Protein AF-A0A2X3B7W9-F1 (afdb_monomer_lite)

Organism: NCBI:txid215

Foldseek 3Di:
DKFFAADLFWTQHPVRQIAGEDPVQEPPDDQDRSLQQHGFMWDFDDDPRHTGNIYRPGGDGDPVCLQPPLRLVSLLVLQVLLLVLCVCLPDPPCSVVSNVSNVVSNLSSVVSLCVVQVDPPLSVLVVLLVVLQVVLVVLLVVLVVVLVVVVVPDVDDNDPVSVVSNVVSVVSNVVSLVSVLVNQVVVCVFQVNCLSNVLSVLCVVLVVCVVVVPSVVSPVVSSVSNNVSSVPRDGGHHDD

Structure (mmCIF, N/CA/C/O backbone):
data_AF-A0A2X3B7W9-F1
#
_entry.id   AF-A0A2X3B7W9-F1
#
loop_
_atom_site.group_PDB
_atom_site.id
_atom_site.type_symbol
_atom_site.label_atom_id
_atom_site.label_alt_id
_atom_site.label_comp_id
_atom_site.label_asym_id
_atom_site.label_entity_id
_atom_site.label_seq_id
_atom_site.pdbx_PDB_ins_code
_atom_site.Cartn_x
_atom_site.Cartn_y
_atom_site.Cartn_z
_atom_site.occupancy
_atom_site.B_iso_or_equiv
_atom_site.auth_seq_id
_atom_site.auth_comp_id
_atom_site.auth_asym_id
_atom_site.auth_atom_id
_atom_site.pdbx_PDB_model_num
ATOM 1 N N . MET A 1 1 ? -28.009 4.810 28.273 1.00 92.38 1 MET A N 1
ATOM 2 C CA . MET A 1 1 ? -27.204 6.019 28.563 1.00 92.38 1 MET A CA 1
ATOM 3 C C . MET A 1 1 ? -26.403 6.391 27.334 1.00 92.38 1 MET A C 1
ATOM 5 O O . MET A 1 1 ? -26.149 5.513 26.523 1.00 92.38 1 MET A O 1
ATOM 9 N N . LYS A 1 2 ? -26.065 7.673 27.170 1.00 94.31 2 LYS A N 1
ATOM 10 C CA . LYS A 1 2 ? -25.260 8.157 26.040 1.00 94.31 2 LYS A CA 1
ATOM 11 C C . LYS A 1 2 ? -23.930 8.690 26.541 1.00 94.31 2 LYS A C 1
ATOM 13 O O . LYS A 1 2 ? -23.864 9.233 27.646 1.00 94.31 2 LYS A O 1
ATOM 18 N N . GLY A 1 3 ? -22.895 8.551 25.730 1.00 94.12 3 GLY A N 1
ATOM 19 C CA . GLY A 1 3 ? -21.571 9.046 26.067 1.00 94.12 3 GLY A CA 1
ATOM 20 C C . GLY A 1 3 ? -20.599 8.964 24.905 1.00 94.12 3 GLY A C 1
ATOM 21 O O . GLY A 1 3 ? -20.978 8.801 23.744 1.00 94.12 3 GLY A O 1
ATOM 22 N N . LYS A 1 4 ? -19.318 9.074 25.239 1.00 94.06 4 LYS A N 1
ATOM 23 C CA . LYS A 1 4 ? -18.212 9.078 24.294 1.00 94.06 4 LYS A CA 1
ATOM 24 C C . LYS A 1 4 ? -17.078 8.202 24.799 1.00 94.06 4 LYS A C 1
ATOM 26 O O . LYS A 1 4 ? -16.669 8.316 25.953 1.00 94.06 4 LYS A O 1
ATOM 31 N N . ILE A 1 5 ? -16.527 7.373 23.918 1.00 92.56 5 ILE A N 1
ATOM 32 C CA . ILE A 1 5 ? -15.311 6.610 24.222 1.00 92.56 5 ILE A CA 1
ATOM 33 C C . ILE A 1 5 ? -14.146 7.594 24.280 1.00 92.56 5 ILE A C 1
ATOM 35 O O . ILE A 1 5 ? -13.908 8.328 23.319 1.00 92.56 5 ILE A O 1
ATOM 39 N N . ILE A 1 6 ? -13.424 7.623 25.393 1.00 91.19 6 ILE A N 1
ATOM 40 C CA . ILE A 1 6 ? -12.280 8.525 25.586 1.00 91.19 6 ILE A CA 1
ATOM 41 C C . ILE A 1 6 ? -10.955 7.780 25.708 1.00 91.19 6 ILE A C 1
ATOM 43 O O . ILE A 1 6 ? -9.917 8.385 25.460 1.00 91.19 6 ILE A O 1
ATOM 47 N N . ASP A 1 7 ? -10.997 6.483 26.011 1.00 89.50 7 ASP A N 1
ATOM 48 C CA . ASP A 1 7 ? -9.829 5.606 26.051 1.00 89.50 7 ASP A CA 1
ATOM 49 C C . ASP A 1 7 ? -10.236 4.156 25.721 1.00 89.50 7 ASP A C 1
ATOM 51 O O . ASP A 1 7 ? -11.423 3.838 25.622 1.00 89.50 7 ASP A O 1
ATOM 55 N N . THR A 1 8 ? -9.250 3.276 25.580 1.00 86.94 8 THR A N 1
ATOM 56 C CA . THR A 1 8 ? -9.362 1.843 25.260 1.00 86.94 8 THR A CA 1
ATOM 57 C C . THR A 1 8 ? -10.288 1.037 26.175 1.00 86.94 8 THR A C 1
ATOM 59 O O . THR A 1 8 ? -10.782 -0.006 25.758 1.00 86.94 8 THR A O 1
ATOM 62 N N . ALA A 1 9 ? -10.553 1.518 27.389 1.00 91.44 9 ALA A N 1
ATOM 63 C CA . ALA A 1 9 ? -11.452 0.875 28.349 1.00 91.44 9 ALA A CA 1
ATOM 64 C C . ALA A 1 9 ? -12.333 1.883 29.109 1.00 91.44 9 ALA A C 1
ATOM 66 O O . ALA A 1 9 ? -12.827 1.575 30.194 1.00 91.44 9 ALA A O 1
ATOM 67 N N . LEU A 1 10 ? -12.495 3.110 28.593 1.00 93.81 10 LEU A N 1
ATOM 68 C CA . LEU A 1 10 ? -13.170 4.188 29.319 1.00 93.81 10 LEU A CA 1
ATOM 69 C C . LEU A 1 10 ? -14.161 4.982 28.451 1.00 93.81 10 LEU A C 1
ATOM 71 O O . LEU A 1 10 ? -13.811 5.506 27.387 1.00 93.81 10 LEU A O 1
ATOM 75 N N . ILE A 1 11 ? -15.386 5.132 28.956 1.00 94.31 11 ILE A N 1
ATOM 76 C CA . ILE A 1 11 ? -16.433 6.001 28.407 1.00 94.31 11 ILE A CA 1
ATOM 77 C C . ILE A 1 11 ? -16.686 7.149 29.380 1.00 94.31 11 ILE A C 1
ATOM 79 O O . ILE A 1 11 ? -16.820 6.929 30.582 1.00 94.31 11 ILE A O 1
ATOM 83 N N . ILE A 1 12 ? -16.792 8.369 28.854 1.00 94.50 12 ILE A N 1
ATOM 84 C CA . ILE A 1 12 ? -17.403 9.489 29.571 1.00 94.50 12 ILE A CA 1
ATOM 85 C C . ILE A 1 12 ? -18.861 9.601 29.135 1.00 94.50 12 ILE A C 1
ATOM 87 O O . ILE A 1 12 ? -19.160 9.741 27.948 1.00 94.50 12 ILE A O 1
ATOM 91 N N . ALA A 1 13 ? -19.773 9.460 30.084 1.00 93.50 13 ALA A N 1
ATOM 92 C CA . ALA A 1 13 ? -21.193 9.649 29.855 1.00 93.50 13 ALA A CA 1
ATOM 93 C C . ALA A 1 13 ? -21.535 11.141 29.752 1.00 93.50 13 ALA A C 1
ATOM 95 O O . ALA A 1 13 ? -20.758 12.004 30.154 1.00 93.50 13 ALA A O 1
ATOM 96 N N . ASN A 1 14 ? -22.725 11.451 29.240 1.00 92.12 14 ASN A N 1
ATOM 97 C CA . ASN A 1 14 ? -23.201 12.833 29.139 1.00 92.12 14 ASN A CA 1
ATOM 98 C C . ASN A 1 14 ? -23.444 13.513 30.502 1.00 92.12 14 ASN A C 1
ATOM 100 O O . ASN A 1 14 ? -23.667 14.718 30.533 1.00 92.12 14 ASN A O 1
ATOM 104 N N . ASP A 1 15 ? -23.431 12.762 31.606 1.00 90.25 15 ASP A N 1
ATOM 105 C CA . ASP A 1 15 ? -23.471 13.283 32.978 1.00 90.25 15 ASP A CA 1
ATOM 106 C C . ASP A 1 15 ? -22.063 13.485 33.582 1.00 90.25 15 ASP A C 1
ATOM 108 O O . ASP A 1 15 ? -21.921 13.588 34.799 1.00 90.25 15 ASP A O 1
ATOM 112 N N . ASP A 1 16 ? -21.026 13.496 32.735 1.00 90.00 16 ASP A N 1
ATOM 113 C CA . ASP A 1 16 ? -19.599 13.607 33.067 1.00 90.00 16 ASP A CA 1
ATOM 114 C C . ASP A 1 16 ? -19.034 12.479 33.951 1.00 90.00 16 ASP A C 1
ATOM 116 O O . ASP A 1 16 ? -17.851 12.492 34.316 1.00 90.00 16 ASP A O 1
ATOM 120 N N . LYS A 1 17 ? -19.829 11.442 34.249 1.00 93.69 17 LYS A N 1
ATOM 121 C CA . LYS A 1 17 ? -19.337 10.250 34.943 1.00 93.69 17 LYS A CA 1
ATOM 122 C C . LYS A 1 17 ? -18.593 9.331 33.989 1.00 93.69 17 LYS A C 1
ATOM 124 O O . LYS A 1 17 ? -18.873 9.250 32.792 1.00 93.69 17 LYS A O 1
ATOM 129 N N . ARG A 1 18 ? -17.613 8.624 34.545 1.00 94.62 18 ARG A N 1
ATOM 130 C CA . ARG A 1 18 ? -16.752 7.700 33.808 1.00 94.62 18 ARG A CA 1
ATOM 131 C C . ARG A 1 18 ? -17.156 6.270 34.107 1.00 94.62 18 ARG A C 1
ATOM 133 O O . ARG A 1 18 ? -17.327 5.915 35.268 1.00 94.62 18 ARG A O 1
ATOM 140 N N . TYR A 1 19 ? -17.247 5.476 33.052 1.00 95.25 19 TYR A N 1
ATOM 141 C CA . TYR A 1 19 ? -17.590 4.064 33.116 1.00 95.25 19 TYR A CA 1
ATOM 142 C C . TYR A 1 19 ? -16.491 3.255 32.441 1.00 95.25 19 TYR A C 1
ATOM 144 O O . TYR A 1 19 ? -16.009 3.627 31.365 1.00 95.25 19 TYR A O 1
ATOM 152 N N . SER A 1 20 ? -16.088 2.165 33.090 1.00 94.62 20 SER A N 1
ATOM 153 C CA . SER A 1 20 ? -15.140 1.215 32.508 1.00 94.62 20 SER A CA 1
ATOM 154 C C . SER A 1 20 ? -15.862 0.220 31.598 1.00 94.62 20 SER A C 1
ATOM 156 O O . SER A 1 20 ? -17.043 -0.060 31.803 1.00 94.62 20 SER A O 1
ATOM 158 N N . PHE A 1 21 ? -15.189 -0.300 30.576 1.00 93.56 21 PHE A N 1
ATOM 159 C CA . PHE A 1 21 ? -15.765 -1.322 29.700 1.00 93.56 21 PHE A CA 1
ATOM 160 C C . PHE A 1 21 ? -14.704 -2.269 29.146 1.00 93.56 21 PHE A C 1
ATOM 162 O O . PHE A 1 21 ? -13.537 -1.894 29.025 1.00 93.56 21 PHE A O 1
ATOM 169 N N . ASP A 1 22 ? -15.133 -3.467 28.750 1.00 90.75 22 ASP A N 1
ATOM 170 C CA . ASP A 1 22 ? -14.301 -4.425 28.028 1.00 90.75 22 ASP A CA 1
ATOM 171 C C . ASP A 1 22 ? -14.636 -4.427 26.531 1.00 90.75 22 ASP A C 1
ATOM 173 O O . ASP A 1 22 ? -15.766 -4.164 26.120 1.00 90.75 22 ASP A O 1
ATOM 177 N N . LYS A 1 23 ? -13.669 -4.795 25.678 1.00 86.31 23 LYS A N 1
ATOM 178 C CA . LYS A 1 23 ? -13.866 -4.879 24.214 1.00 86.31 23 LYS A CA 1
ATOM 179 C C . LYS A 1 23 ? -15.111 -5.684 23.824 1.00 86.31 23 LYS A C 1
ATOM 181 O O . LYS A 1 23 ? -15.790 -5.346 22.859 1.00 86.31 23 LYS A O 1
ATOM 186 N N . THR A 1 24 ? -15.370 -6.763 24.560 1.00 88.06 24 THR A N 1
ATOM 187 C CA . THR A 1 24 ? -16.481 -7.696 24.339 1.00 88.06 24 THR A CA 1
ATOM 188 C C . THR A 1 24 ? -17.847 -7.083 24.614 1.00 88.06 24 THR A C 1
ATOM 190 O O . THR A 1 24 ? -18.846 -7.610 24.140 1.00 88.06 24 THR A O 1
ATOM 193 N N . ASP A 1 25 ? -17.897 -5.976 25.353 1.00 91.38 25 ASP A N 1
ATOM 194 C CA . ASP A 1 25 ? -19.142 -5.293 25.686 1.00 91.38 25 ASP A CA 1
ATOM 195 C C . ASP A 1 25 ? -19.646 -4.416 24.534 1.00 91.38 25 ASP A C 1
ATOM 197 O O . ASP A 1 25 ? -20.784 -3.949 24.577 1.00 91.38 25 ASP A O 1
ATOM 201 N N . ILE A 1 26 ? -18.830 -4.199 23.493 1.00 90.00 26 ILE A N 1
ATOM 202 C CA . ILE A 1 26 ? -19.215 -3.433 22.308 1.00 90.00 26 ILE A CA 1
ATOM 203 C C . ILE A 1 26 ? -19.854 -4.363 21.278 1.00 90.00 26 ILE A C 1
ATOM 205 O O . ILE A 1 26 ? -19.181 -5.112 20.570 1.00 90.00 26 ILE A O 1
ATOM 209 N N . VAL A 1 27 ? -21.173 -4.258 21.158 1.00 88.81 27 VAL A N 1
ATOM 210 C CA . VAL A 1 27 ? -22.009 -5.185 20.388 1.00 88.81 27 VAL A CA 1
ATOM 211 C C . VAL A 1 27 ? -21.768 -5.063 18.885 1.00 88.81 27 VAL A C 1
ATOM 213 O O . VAL A 1 27 ? -21.710 -6.063 18.175 1.00 88.81 27 VAL A O 1
ATOM 216 N N . ASN A 1 28 ? -21.612 -3.838 18.380 1.00 87.75 28 ASN A N 1
ATOM 217 C CA . ASN A 1 28 ? -21.398 -3.572 16.955 1.00 87.75 28 ASN A CA 1
ATOM 218 C C . ASN A 1 28 ? -19.925 -3.315 16.602 1.00 87.75 28 ASN A C 1
ATOM 220 O O . ASN A 1 28 ? -19.623 -2.675 15.587 1.00 87.75 28 ASN A O 1
ATOM 224 N N . LEU A 1 29 ? -18.999 -3.823 17.419 1.00 79.06 29 LEU A N 1
ATOM 225 C CA . LEU A 1 29 ? -17.580 -3.798 17.101 1.00 79.06 29 LEU A CA 1
ATOM 226 C C . LEU A 1 29 ? -17.298 -4.833 16.010 1.00 79.06 29 LEU A C 1
ATOM 228 O O . LEU A 1 29 ? -17.226 -6.029 16.266 1.00 79.06 29 LEU A O 1
ATOM 232 N N . SER A 1 30 ? -17.157 -4.370 14.768 1.00 71.50 30 SER A N 1
ATOM 233 C CA . SER A 1 30 ? -16.642 -5.198 13.667 1.00 71.50 30 SER A CA 1
ATOM 234 C C . SER A 1 30 ? -15.169 -5.586 13.923 1.00 71.50 30 SER A C 1
ATOM 236 O O . SER A 1 30 ? -14.647 -5.393 15.017 1.00 71.50 30 SER A O 1
ATOM 238 N N . ASP A 1 31 ? -14.425 -6.012 12.900 1.00 68.56 31 ASP A N 1
ATOM 239 C CA . ASP A 1 31 ? -12.977 -6.312 12.990 1.00 68.56 31 ASP A CA 1
ATOM 240 C C . ASP A 1 31 ? -12.072 -5.092 13.321 1.00 68.56 31 ASP A C 1
ATOM 242 O O . ASP A 1 31 ? -10.869 -5.087 13.055 1.00 68.56 31 ASP A O 1
ATOM 246 N N . LYS A 1 32 ? -12.631 -3.994 13.838 1.00 70.19 32 LYS A N 1
ATOM 247 C CA . LYS A 1 32 ? -11.919 -2.753 14.154 1.00 70.19 32 LYS A CA 1
ATOM 248 C C . LYS A 1 32 ? -11.182 -2.877 15.489 1.00 70.19 32 LYS A C 1
ATOM 250 O O . LYS A 1 32 ? -11.695 -3.445 16.455 1.00 70.19 32 LYS A O 1
ATOM 255 N N . SER A 1 33 ? -9.980 -2.300 15.557 1.00 77.44 33 SER A N 1
ATOM 256 C CA . SER A 1 33 ? -9.308 -2.081 16.843 1.00 77.44 33 SER A CA 1
ATOM 257 C C . SER A 1 33 ? -10.101 -1.082 17.694 1.00 77.44 33 SER A C 1
ATOM 259 O O . SER A 1 33 ? -10.730 -0.170 17.152 1.00 77.44 33 SER A O 1
ATOM 261 N N . ILE A 1 34 ? -10.033 -1.219 19.022 1.00 80.12 34 ILE A N 1
ATOM 262 C CA . ILE A 1 34 ? -10.646 -0.263 19.958 1.00 80.12 34 ILE A CA 1
ATOM 263 C C . ILE A 1 34 ? -10.053 1.141 19.760 1.00 80.12 34 ILE A C 1
ATOM 265 O O . ILE A 1 34 ? -10.766 2.138 19.824 1.00 80.12 34 ILE A O 1
ATOM 269 N N . ASP A 1 35 ? -8.770 1.235 19.409 1.00 81.44 35 ASP A N 1
ATOM 270 C CA . ASP A 1 35 ? -8.108 2.524 19.173 1.00 81.44 35 ASP A CA 1
ATOM 271 C C . ASP A 1 35 ? -8.778 3.331 18.048 1.00 81.44 35 ASP A C 1
ATOM 273 O O . ASP A 1 35 ? -8.801 4.565 18.072 1.00 81.44 35 ASP A O 1
ATOM 277 N N . MET A 1 36 ? -9.378 2.642 17.068 1.00 76.88 36 MET A N 1
ATOM 278 C CA . MET A 1 36 ? -10.059 3.282 15.940 1.00 76.88 36 MET A CA 1
ATOM 279 C C . MET A 1 36 ? -11.382 3.939 16.315 1.00 76.88 36 MET A C 1
ATOM 281 O O . MET A 1 36 ? -11.854 4.797 15.572 1.00 76.88 36 MET A O 1
ATOM 285 N N . ILE A 1 37 ? -11.998 3.521 17.420 1.00 84.81 37 ILE A N 1
ATOM 286 C CA . ILE A 1 37 ? -13.310 4.013 17.845 1.00 84.81 37 ILE A CA 1
ATOM 287 C C . ILE A 1 37 ? -13.200 5.043 18.973 1.00 84.81 37 ILE A C 1
ATOM 289 O O . ILE A 1 37 ? -14.222 5.607 19.367 1.00 84.81 37 ILE A O 1
ATOM 293 N N . ILE A 1 38 ? -11.987 5.349 19.452 1.00 88.56 38 ILE A N 1
ATOM 294 C CA . ILE A 1 38 ? -11.759 6.422 20.425 1.00 88.56 38 ILE A CA 1
ATOM 295 C C . ILE A 1 38 ? -12.307 7.744 19.871 1.00 88.56 38 ILE A C 1
ATOM 297 O O . ILE A 1 38 ? -12.008 8.180 18.757 1.00 88.56 38 ILE A O 1
ATOM 301 N N . GLY A 1 39 ? -13.131 8.396 20.684 1.00 87.19 39 GLY A N 1
ATOM 302 C CA . GLY A 1 39 ? -13.843 9.619 20.361 1.00 87.19 39 GLY A CA 1
ATOM 303 C C . GLY A 1 39 ? -15.196 9.417 19.677 1.00 87.19 39 GLY A C 1
ATOM 304 O O . GLY A 1 39 ? -15.821 10.428 19.352 1.00 87.19 39 GLY A O 1
ATOM 305 N N . SER A 1 40 ? -15.636 8.174 19.460 1.00 90.62 40 SER A N 1
ATOM 306 C CA . SER A 1 40 ? -16.971 7.854 18.934 1.00 90.62 40 SER A CA 1
ATOM 307 C C . SER A 1 40 ? -18.054 8.049 19.992 1.00 90.62 40 SER A C 1
ATOM 309 O O . SER A 1 40 ? -17.810 7.838 21.183 1.00 90.62 40 SER A O 1
ATOM 311 N N . GLU A 1 41 ? -19.246 8.438 19.545 1.00 92.94 41 GLU A N 1
ATOM 312 C CA . GLU A 1 41 ? -20.439 8.504 20.391 1.00 92.94 41 GLU A CA 1
ATOM 313 C C . GLU A 1 41 ? -21.047 7.104 20.517 1.00 92.94 41 GLU A C 1
ATOM 315 O O . GLU A 1 41 ? -21.062 6.325 19.553 1.00 92.94 41 GLU A O 1
ATOM 320 N N . VAL A 1 42 ? -21.515 6.787 21.721 1.00 94.06 42 VAL A N 1
ATOM 321 C CA . VAL A 1 42 ? -22.034 5.471 22.086 1.00 94.06 42 VAL A CA 1
ATOM 322 C C . VAL A 1 42 ? -23.317 5.582 22.893 1.00 94.06 42 VAL A C 1
ATOM 324 O O . VAL A 1 42 ? -23.468 6.492 23.712 1.00 94.06 42 VAL A O 1
ATOM 327 N N . ASP A 1 43 ? -24.189 4.599 22.702 1.00 95.62 43 ASP A N 1
ATOM 328 C CA . ASP A 1 43 ? -25.301 4.294 23.595 1.00 95.62 43 ASP A CA 1
ATOM 329 C C . ASP A 1 43 ? -24.971 2.994 24.341 1.00 95.62 43 ASP A C 1
ATOM 331 O O . ASP A 1 43 ? -24.470 2.048 23.742 1.00 95.62 43 ASP A O 1
ATOM 335 N N . PHE A 1 44 ? -25.194 2.947 25.652 1.00 95.19 44 PHE A N 1
ATOM 336 C CA . PHE A 1 44 ? -24.811 1.808 26.494 1.00 95.19 44 PHE A CA 1
ATOM 337 C C . PHE A 1 44 ? -25.699 1.673 27.735 1.00 95.19 44 PHE A C 1
ATOM 339 O O . PHE A 1 44 ? -26.404 2.611 28.127 1.00 95.19 44 PHE A O 1
ATOM 346 N N . GLU A 1 45 ? -25.641 0.511 28.373 1.00 94.75 45 GLU A N 1
ATOM 347 C CA . GLU A 1 45 ? -26.307 0.205 29.637 1.00 94.75 45 GLU A CA 1
ATOM 348 C C . GLU A 1 45 ? -25.317 0.332 30.797 1.00 94.75 45 GLU A C 1
ATOM 350 O O . GLU A 1 45 ? -24.139 0.005 30.658 1.00 94.75 45 GLU A O 1
ATOM 355 N N . ILE A 1 46 ? -25.781 0.846 31.937 1.00 93.25 46 ILE A N 1
ATOM 356 C CA . ILE A 1 46 ? -24.951 0.965 33.139 1.00 93.25 46 ILE A CA 1
ATOM 357 C C . ILE A 1 46 ? -25.196 -0.251 34.017 1.00 93.25 46 ILE A C 1
ATOM 359 O O . ILE A 1 46 ? -26.333 -0.512 34.407 1.00 93.25 46 ILE A O 1
ATOM 363 N N . GLU A 1 47 ? -24.112 -0.912 34.402 1.00 91.75 47 GLU A N 1
ATOM 364 C CA . GLU A 1 47 ? -24.109 -1.964 35.407 1.00 91.75 47 GLU A CA 1
ATOM 365 C C . GLU A 1 47 ? -23.046 -1.623 36.461 1.00 91.75 47 GLU A C 1
ATOM 367 O O . GLU A 1 47 ? -21.857 -1.895 36.301 1.00 91.75 47 GLU A O 1
ATOM 372 N N . GLY A 1 48 ? -23.468 -0.932 37.525 1.00 88.31 48 GLY A N 1
ATOM 373 C CA . GLY A 1 48 ? -22.557 -0.412 38.548 1.00 88.31 48 GLY A CA 1
ATOM 374 C C . GLY A 1 48 ? -21.634 0.688 38.008 1.00 88.31 48 GLY A C 1
ATOM 375 O O . GLY A 1 48 ? -22.097 1.743 37.577 1.00 88.31 48 GLY A O 1
ATOM 376 N N . ASP A 1 49 ? -20.326 0.444 38.059 1.00 88.50 49 ASP A N 1
ATOM 377 C CA . ASP A 1 49 ? -19.260 1.302 37.522 1.00 88.50 49 ASP A CA 1
ATOM 378 C C . ASP A 1 49 ? -18.821 0.904 36.097 1.00 88.50 49 ASP A C 1
ATOM 380 O O . ASP A 1 49 ? -17.866 1.468 35.541 1.00 88.50 49 ASP A O 1
ATOM 384 N N . LYS A 1 50 ? -19.534 -0.051 35.484 1.00 92.88 50 LYS A N 1
ATOM 385 C CA . LYS A 1 50 ? -19.253 -0.571 34.145 1.00 92.88 50 LYS A CA 1
ATOM 386 C C . LYS A 1 50 ? -20.315 -0.175 33.129 1.00 92.88 50 LYS A C 1
ATOM 388 O O . LYS A 1 50 ? -21.495 -0.024 33.448 1.00 92.88 50 LYS A O 1
ATOM 393 N N . ALA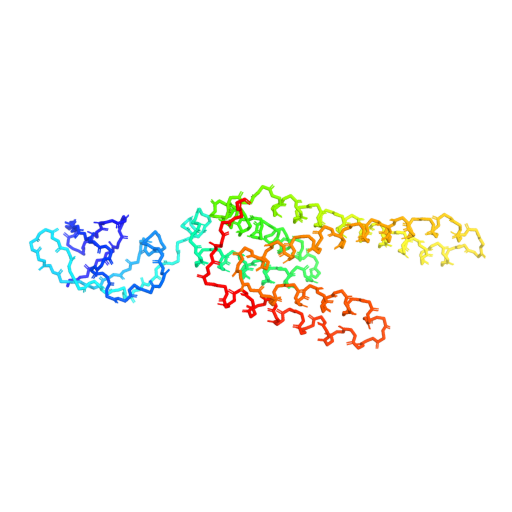 A 1 51 ? -19.876 -0.037 31.884 1.00 93.12 51 ALA A N 1
ATOM 394 C CA . ALA A 1 51 ? -20.736 0.072 30.719 1.00 93.12 51 ALA A CA 1
ATOM 395 C C . ALA A 1 51 ? -20.840 -1.295 30.025 1.00 93.12 51 ALA A C 1
ATOM 397 O O . ALA A 1 51 ? -19.825 -1.914 29.705 1.00 93.12 51 ALA A O 1
ATOM 398 N N . LYS A 1 52 ? -22.070 -1.746 29.778 1.00 93.81 52 LYS A N 1
ATOM 399 C CA . LYS A 1 52 ? -22.409 -2.978 29.053 1.00 93.81 52 LYS A CA 1
ATOM 400 C C . LYS A 1 52 ? -23.270 -2.667 27.835 1.00 93.81 52 LYS A C 1
ATOM 402 O O . LYS A 1 52 ? -23.777 -1.552 27.698 1.00 93.81 52 LYS A O 1
ATOM 407 N N . SER A 1 53 ? -23.419 -3.648 26.944 1.00 93.06 53 SER A N 1
ATOM 408 C CA . SER A 1 53 ? -24.283 -3.543 25.758 1.00 93.06 53 SER A CA 1
ATOM 409 C C . SER A 1 53 ? -24.012 -2.260 24.954 1.00 93.06 53 SER A C 1
ATOM 411 O O . SER A 1 53 ? -24.925 -1.498 24.645 1.00 93.06 53 SER A O 1
ATOM 413 N N . ILE A 1 54 ? -22.739 -1.967 24.683 1.00 93.38 54 ILE A N 1
ATOM 414 C CA . ILE A 1 54 ? -22.298 -0.709 24.077 1.00 93.38 54 ILE A CA 1
ATOM 415 C C . ILE A 1 54 ? -22.539 -0.761 22.566 1.00 93.38 54 ILE A C 1
ATOM 417 O O . ILE A 1 54 ? -22.016 -1.623 21.859 1.00 93.38 54 ILE A O 1
ATOM 421 N N . TYR A 1 55 ? -23.279 0.215 22.054 1.00 93.12 55 TYR A N 1
ATOM 422 C CA . TYR A 1 55 ? -23.527 0.430 20.635 1.00 93.12 55 TYR A CA 1
ATOM 423 C C . TYR A 1 55 ? -22.881 1.735 20.190 1.00 93.12 55 TYR A C 1
ATOM 425 O O . TYR A 1 55 ? -23.217 2.814 20.674 1.00 93.12 55 TYR A O 1
ATOM 433 N N . ILE A 1 56 ? -21.978 1.657 19.215 1.00 90.81 56 ILE A N 1
ATOM 434 C CA . ILE A 1 56 ? -21.427 2.839 18.552 1.00 90.81 56 ILE A CA 1
ATOM 435 C C . ILE A 1 56 ? -22.526 3.459 17.692 1.00 90.81 56 ILE A C 1
ATOM 437 O O . ILE A 1 56 ? -22.937 2.864 16.695 1.00 90.81 56 ILE A O 1
ATOM 441 N N . THR A 1 57 ? -22.983 4.650 18.071 1.00 89.94 57 THR A N 1
ATOM 442 C CA . THR A 1 57 ? -24.044 5.391 17.374 1.00 89.94 57 THR A CA 1
ATOM 443 C C . THR A 1 57 ? -23.478 6.360 16.346 1.00 89.94 57 THR A C 1
ATOM 445 O O . THR A 1 57 ? -24.090 6.585 15.302 1.00 89.94 57 THR A O 1
ATOM 448 N N . LYS A 1 58 ? -22.270 6.884 16.586 1.00 87.00 58 LYS A N 1
ATOM 449 C CA . LYS A 1 58 ? -21.550 7.725 15.627 1.00 87.00 58 LYS A CA 1
ATOM 450 C C . LYS A 1 58 ? -20.052 7.487 15.719 1.00 87.00 58 LYS A C 1
ATOM 452 O O . LYS A 1 58 ? -19.380 7.948 16.642 1.00 87.00 58 LYS A O 1
ATOM 457 N N . ALA A 1 59 ? -19.524 6.776 14.728 1.00 81.56 59 ALA A N 1
ATOM 458 C CA . ALA A 1 59 ? -18.099 6.502 14.637 1.00 81.56 59 ALA A CA 1
ATOM 459 C C . ALA A 1 59 ? -17.318 7.785 14.315 1.00 81.56 59 ALA A C 1
ATOM 461 O O . ALA A 1 59 ? -17.602 8.465 13.327 1.00 81.56 59 ALA A O 1
ATOM 462 N N . LYS A 1 60 ? -16.298 8.091 15.118 1.00 82.12 60 LYS A N 1
ATOM 463 C CA . LYS A 1 60 ? -15.313 9.123 14.790 1.00 82.12 60 LYS A CA 1
ATOM 464 C C . LYS A 1 60 ? -14.146 8.477 14.050 1.00 82.12 60 LYS A C 1
ATOM 466 O O . LYS A 1 60 ? -13.584 7.496 14.520 1.00 82.12 60 LYS A O 1
ATOM 471 N N . PHE A 1 61 ? -13.752 9.036 12.907 1.00 78.44 61 PHE A N 1
ATOM 472 C CA . PHE A 1 61 ? -12.535 8.599 12.226 1.00 78.44 61 PHE A CA 1
ATOM 473 C C . PHE A 1 61 ? -11.308 9.132 12.971 1.00 78.44 61 PHE A C 1
ATOM 475 O O . PHE A 1 61 ? -11.064 10.341 12.999 1.00 78.44 61 PHE A O 1
ATOM 482 N N . ASN A 1 62 ? -10.550 8.237 13.603 1.00 82.00 62 ASN A N 1
ATOM 483 C CA . ASN A 1 62 ? -9.333 8.592 14.319 1.00 82.00 62 ASN A CA 1
ATOM 484 C C . ASN A 1 62 ? -8.102 8.416 13.415 1.00 82.00 62 ASN A C 1
ATOM 486 O O . ASN A 1 62 ? -7.595 7.310 13.234 1.00 82.00 62 ASN A O 1
ATOM 490 N N . VAL A 1 63 ? -7.620 9.530 12.856 1.00 83.38 63 VAL A N 1
ATOM 491 C CA . VAL A 1 63 ? -6.455 9.552 11.957 1.00 83.38 63 VAL A CA 1
ATOM 492 C C . VAL A 1 63 ? -5.197 9.028 12.655 1.00 83.38 63 VAL A C 1
ATOM 494 O O . VAL A 1 63 ? -4.456 8.254 12.056 1.00 83.38 63 VAL A O 1
ATOM 497 N N . ASP A 1 64 ? -4.961 9.398 13.917 1.00 85.38 64 ASP A N 1
ATOM 498 C CA . ASP A 1 64 ? -3.759 8.979 14.653 1.00 85.38 64 ASP A CA 1
ATOM 499 C C . ASP A 1 64 ? -3.746 7.461 14.883 1.00 85.38 64 ASP A C 1
ATOM 501 O O . ASP A 1 64 ? -2.731 6.800 14.649 1.00 85.38 64 ASP A O 1
ATOM 505 N N . ALA A 1 65 ? -4.909 6.893 15.227 1.00 83.75 65 ALA A N 1
ATOM 506 C CA . ALA A 1 65 ? -5.083 5.448 15.353 1.00 83.75 65 ALA A CA 1
ATOM 507 C C . ALA A 1 65 ? -4.843 4.721 14.023 1.00 83.75 65 ALA A C 1
ATOM 509 O O . ALA A 1 65 ? -4.201 3.674 14.004 1.00 83.75 65 ALA A O 1
ATOM 510 N N . VAL A 1 66 ? -5.293 5.285 12.896 1.00 86.19 66 VAL A N 1
ATOM 511 C CA . VAL A 1 66 ? -4.997 4.718 11.573 1.00 86.19 66 VAL A CA 1
ATOM 512 C C . VAL A 1 66 ? -3.501 4.782 11.283 1.00 86.19 66 VAL A C 1
ATOM 514 O O . VAL A 1 66 ? -2.926 3.768 10.905 1.00 86.19 66 VAL A O 1
ATOM 517 N N . LEU A 1 67 ? -2.843 5.928 11.483 1.00 88.50 67 LEU A N 1
ATOM 518 C CA . LEU A 1 67 ? -1.422 6.104 11.160 1.00 88.50 67 LEU A CA 1
ATOM 519 C C . LEU A 1 67 ? -0.524 5.160 11.973 1.00 88.50 67 LEU A C 1
ATOM 521 O O . LEU A 1 67 ? 0.336 4.486 11.396 1.00 88.50 67 LEU A O 1
ATOM 525 N N . LYS A 1 68 ? -0.760 5.056 13.285 1.00 88.56 68 LYS A N 1
ATOM 526 C CA . LYS A 1 68 ? 0.044 4.234 14.206 1.00 88.56 68 LYS A CA 1
ATOM 527 C C . LYS A 1 68 ? -0.380 2.767 14.253 1.00 88.56 68 LYS A C 1
ATOM 529 O O . LYS A 1 68 ? 0.443 1.910 14.575 1.00 88.56 68 LYS A O 1
ATOM 534 N N . GLY A 1 69 ? -1.636 2.471 13.926 1.00 87.38 69 GLY A N 1
ATOM 535 C CA . GLY A 1 69 ? -2.196 1.129 14.000 1.00 87.38 69 GLY A CA 1
ATOM 536 C C . GLY A 1 69 ? -1.495 0.159 13.057 1.00 87.38 69 GLY A C 1
ATOM 537 O O . GLY A 1 69 ? -1.157 0.506 11.916 1.00 87.38 69 GLY A O 1
ATOM 538 N N . SER A 1 70 ? -1.326 -1.078 13.515 1.00 88.56 70 SER A N 1
ATOM 539 C CA . SER A 1 70 ? -0.810 -2.192 12.716 1.00 88.56 70 SER A CA 1
ATOM 540 C C . SER A 1 70 ? -1.830 -3.312 12.514 1.00 88.56 70 SER A C 1
ATOM 542 O O . SER A 1 70 ? -1.459 -4.375 12.040 1.00 88.56 70 SER A O 1
ATOM 544 N N . ASP A 1 71 ? -3.099 -3.123 12.864 1.00 89.44 71 ASP A N 1
ATOM 545 C CA . ASP A 1 71 ? -4.143 -4.094 12.541 1.00 89.44 71 ASP A CA 1
ATOM 546 C C . ASP A 1 71 ? -4.474 -4.101 11.035 1.00 89.44 71 ASP A C 1
ATOM 548 O O . ASP A 1 71 ? -4.134 -3.189 10.280 1.00 89.44 71 ASP A O 1
ATOM 552 N N . ILE A 1 72 ? -5.152 -5.151 10.571 1.00 90.62 72 ILE A N 1
ATOM 553 C CA . ILE A 1 72 ? -5.474 -5.324 9.147 1.00 90.62 72 ILE A CA 1
ATOM 554 C C . ILE A 1 72 ? -6.316 -4.162 8.609 1.00 90.62 72 ILE A C 1
ATOM 556 O O . ILE A 1 72 ? -6.101 -3.726 7.477 1.00 90.62 72 ILE A O 1
ATOM 560 N N . ASN A 1 73 ? -7.250 -3.629 9.401 1.00 89.38 73 ASN A N 1
ATOM 561 C CA . ASN A 1 73 ? -8.087 -2.522 8.954 1.00 89.38 73 ASN A CA 1
ATOM 562 C C . ASN A 1 73 ? -7.270 -1.238 8.787 1.00 89.38 73 ASN A C 1
ATOM 564 O O . ASN A 1 73 ? -7.459 -0.534 7.793 1.00 89.38 73 ASN A O 1
ATOM 568 N N . SER A 1 74 ? -6.324 -0.952 9.688 1.00 90.75 74 SER A N 1
ATOM 569 C CA . SER A 1 74 ? -5.461 0.227 9.543 1.00 90.75 74 SER A CA 1
ATOM 570 C C . SER A 1 74 ? -4.566 0.099 8.309 1.00 90.75 74 SER A C 1
ATOM 572 O O . SER A 1 74 ? -4.419 1.062 7.555 1.00 90.75 74 SER A O 1
ATOM 574 N N . ILE A 1 75 ? -4.033 -1.102 8.050 1.00 94.31 75 ILE A N 1
ATOM 575 C CA . ILE A 1 75 ? -3.228 -1.415 6.862 1.00 94.31 75 ILE A CA 1
ATOM 576 C C . ILE A 1 75 ? -4.045 -1.189 5.587 1.00 94.31 75 ILE A C 1
ATOM 578 O O . ILE A 1 75 ? -3.581 -0.495 4.683 1.00 94.31 75 ILE A O 1
ATOM 582 N N . LYS A 1 76 ? -5.277 -1.713 5.525 1.00 93.56 76 LYS A N 1
ATOM 583 C CA . LYS A 1 76 ? -6.165 -1.527 4.369 1.00 93.56 76 LYS A CA 1
ATOM 584 C C . LYS A 1 76 ? -6.474 -0.058 4.114 1.00 93.56 76 LYS A C 1
ATOM 586 O O . LYS A 1 76 ? -6.387 0.383 2.975 1.00 93.56 76 LYS A O 1
ATOM 591 N N . ILE A 1 77 ? -6.783 0.720 5.154 1.00 92.69 77 ILE A N 1
ATOM 592 C CA . ILE A 1 77 ? -7.062 2.156 5.000 1.00 92.69 77 ILE A CA 1
ATOM 593 C C . ILE A 1 77 ? -5.837 2.891 4.437 1.00 92.69 77 ILE A C 1
ATOM 595 O O . ILE A 1 77 ? -5.985 3.702 3.521 1.00 92.69 77 ILE A O 1
ATOM 599 N N . LYS A 1 78 ? -4.627 2.585 4.926 1.00 95.88 78 LYS A N 1
ATOM 600 C CA . LYS A 1 78 ? -3.371 3.139 4.388 1.00 95.88 78 LYS A CA 1
ATOM 601 C C . LYS A 1 78 ? -3.172 2.766 2.915 1.00 95.88 78 LYS A C 1
ATOM 603 O O . LYS A 1 78 ? -2.872 3.639 2.104 1.00 95.88 78 LYS A O 1
ATOM 608 N N . ALA A 1 79 ? -3.405 1.505 2.553 1.00 96.06 79 ALA A N 1
ATOM 609 C CA . ALA A 1 79 ? -3.310 1.040 1.172 1.00 96.06 79 ALA A CA 1
ATOM 610 C C . ALA A 1 79 ? -4.342 1.712 0.251 1.00 96.06 79 ALA A C 1
ATOM 612 O O . ALA A 1 79 ? -3.976 2.224 -0.801 1.00 96.06 79 ALA A O 1
ATOM 613 N N . TYR A 1 80 ? -5.611 1.808 0.660 1.00 95.19 80 TYR A N 1
ATOM 614 C CA . TYR A 1 80 ? -6.639 2.505 -0.120 1.00 95.19 80 TYR A CA 1
ATOM 615 C C . TYR A 1 80 ? -6.334 3.992 -0.277 1.00 95.19 80 TYR A C 1
ATOM 617 O O . TYR A 1 80 ? -6.503 4.539 -1.365 1.00 95.19 80 TYR A O 1
ATOM 625 N N . THR A 1 81 ? -5.832 4.634 0.782 1.00 95.25 81 THR A N 1
ATOM 626 C CA . THR A 1 81 ? -5.367 6.026 0.719 1.00 95.25 81 THR A CA 1
ATOM 627 C C . THR A 1 81 ? -4.259 6.156 -0.321 1.00 95.25 81 THR A C 1
ATOM 629 O O . THR A 1 81 ? -4.301 7.063 -1.147 1.00 95.25 81 THR A O 1
ATOM 632 N N . SER A 1 82 ? -3.315 5.209 -0.341 1.00 96.19 82 SER A N 1
ATOM 633 C CA . SER A 1 82 ? -2.265 5.179 -1.352 1.00 96.19 82 SER A CA 1
ATOM 634 C C . SER A 1 82 ? -2.808 5.035 -2.772 1.00 96.19 82 SER A C 1
ATOM 636 O O . SER A 1 82 ? -2.461 5.839 -3.631 1.00 96.19 82 SER A O 1
ATOM 638 N N . LEU A 1 83 ? -3.706 4.080 -3.021 1.00 94.38 83 LEU A N 1
ATOM 639 C CA . LEU A 1 83 ? -4.266 3.849 -4.356 1.00 94.38 83 LEU A CA 1
ATOM 640 C C . LEU A 1 83 ? -5.068 5.053 -4.869 1.00 94.38 83 LEU A C 1
ATOM 642 O O . LEU A 1 83 ? -4.873 5.485 -6.006 1.00 94.38 83 LEU A O 1
ATOM 646 N N . ILE A 1 84 ? -5.925 5.636 -4.024 1.00 93.81 84 ILE A N 1
ATOM 647 C CA . ILE A 1 84 ? -6.735 6.810 -4.378 1.00 93.81 84 ILE A CA 1
ATOM 648 C C . ILE A 1 84 ? -5.825 8.009 -4.660 1.00 93.81 84 ILE A C 1
ATOM 650 O O . ILE A 1 84 ? -5.937 8.638 -5.711 1.00 93.81 84 ILE A O 1
ATOM 654 N N . CYS A 1 85 ? -4.886 8.311 -3.758 1.00 94.94 85 CYS A N 1
ATOM 655 C CA . CYS A 1 85 ? -3.945 9.408 -3.963 1.00 94.94 85 CYS A CA 1
ATOM 656 C C . CYS A 1 85 ? -2.995 9.141 -5.143 1.00 94.94 85 CYS A C 1
ATOM 658 O O . CYS A 1 85 ? -2.616 10.074 -5.839 1.00 94.94 85 CYS A O 1
ATOM 660 N N . GLY A 1 86 ? -2.651 7.885 -5.427 1.00 91.38 86 GLY A N 1
ATOM 661 C CA . GLY A 1 86 ? -1.851 7.500 -6.587 1.00 91.38 86 GLY A CA 1
ATOM 662 C C . GLY A 1 86 ? -2.566 7.812 -7.900 1.00 91.38 86 GLY A C 1
ATOM 663 O O . GLY A 1 86 ? -1.965 8.402 -8.794 1.00 91.38 86 GLY A O 1
ATOM 664 N N . ALA A 1 87 ? -3.864 7.506 -7.987 1.00 89.38 87 ALA A N 1
ATOM 665 C CA . ALA A 1 87 ? -4.689 7.860 -9.142 1.00 89.38 87 ALA A CA 1
ATOM 666 C C . ALA A 1 87 ? -4.835 9.385 -9.302 1.00 89.38 87 ALA A C 1
ATOM 668 O O . ALA A 1 87 ? -4.662 9.915 -10.399 1.00 89.38 87 ALA A O 1
ATOM 669 N N . LEU A 1 88 ? -5.079 10.106 -8.200 1.00 90.94 88 LEU A N 1
ATOM 670 C CA . LEU A 1 88 ? -5.131 11.575 -8.184 1.00 90.94 88 LEU A CA 1
ATOM 671 C C . LEU A 1 88 ? -3.770 12.221 -8.498 1.00 90.94 88 LEU A C 1
ATOM 673 O O . LEU A 1 88 ? -3.715 13.366 -8.949 1.00 90.94 88 LEU A O 1
ATOM 677 N N . GLY A 1 89 ? -2.674 11.483 -8.311 1.00 88.56 89 GLY A N 1
ATOM 678 C CA . GLY A 1 89 ? -1.320 11.908 -8.645 1.00 88.56 89 GLY A CA 1
ATOM 679 C C . GLY A 1 89 ? -1.086 12.161 -10.135 1.00 88.56 89 GLY A C 1
ATOM 680 O O . GLY A 1 89 ? -0.150 12.871 -10.490 1.00 88.56 89 GLY A O 1
ATOM 681 N N . LEU A 1 90 ? -1.966 11.651 -11.003 1.00 83.06 90 LEU A N 1
ATOM 682 C CA . LEU A 1 90 ? -1.928 11.880 -12.449 1.00 83.06 90 LEU A CA 1
ATOM 683 C C . LEU A 1 90 ? -2.426 13.277 -12.858 1.00 83.06 90 LEU A C 1
ATOM 685 O O . LEU A 1 90 ? -2.300 13.652 -14.024 1.00 83.06 90 LEU A O 1
ATOM 689 N N . MET A 1 91 ? -3.004 14.051 -11.931 1.00 84.88 91 MET A N 1
ATOM 690 C CA . MET A 1 91 ? -3.494 15.395 -12.236 1.00 84.88 91 MET A CA 1
ATOM 691 C C . MET A 1 91 ? -2.344 16.380 -12.514 1.00 84.88 91 MET A C 1
ATOM 693 O O . MET A 1 91 ? -1.383 16.440 -11.741 1.00 84.88 91 MET A O 1
ATOM 697 N N . PRO A 1 92 ? -2.457 17.231 -13.551 1.00 81.81 92 PRO A N 1
ATOM 698 C CA . PRO A 1 92 ? -1.498 18.304 -13.794 1.00 81.81 92 PRO A CA 1
ATOM 699 C C . PRO A 1 92 ? -1.393 19.265 -12.602 1.00 81.81 92 PRO A C 1
ATOM 701 O O . PRO A 1 92 ? -2.387 19.536 -11.929 1.00 81.81 92 PRO A O 1
ATOM 704 N N . PHE A 1 93 ? -0.196 19.816 -12.379 1.00 83.06 93 PHE A N 1
ATOM 705 C CA . PHE A 1 93 ? 0.151 20.835 -11.368 1.00 83.06 93 PHE A CA 1
ATOM 706 C C . PHE A 1 93 ? 0.000 20.428 -9.894 1.00 83.06 93 PHE A C 1
ATOM 708 O O . PHE A 1 93 ? 0.900 20.703 -9.109 1.00 83.06 93 PHE A O 1
ATOM 7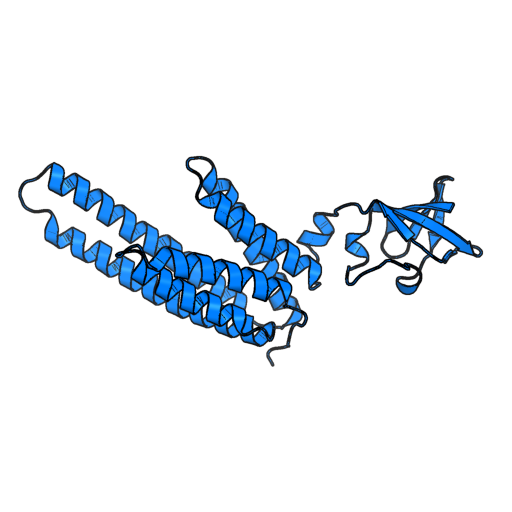15 N N . VAL A 1 94 ? -1.093 19.769 -9.502 1.00 88.25 94 VAL A N 1
ATOM 716 C CA . VAL A 1 94 ? -1.397 19.401 -8.104 1.00 88.25 94 VAL A CA 1
ATOM 717 C C . VAL A 1 94 ? -1.095 17.923 -7.820 1.00 88.25 94 VAL A C 1
ATOM 719 O O . VAL A 1 94 ? -0.924 17.530 -6.665 1.00 88.25 94 VAL A O 1
ATOM 722 N N . GLY A 1 95 ? -0.952 17.092 -8.859 1.00 89.19 95 GLY A N 1
ATOM 723 C CA . GLY A 1 95 ? -0.719 15.651 -8.731 1.00 89.19 95 GLY A CA 1
ATOM 724 C C . GLY A 1 95 ? 0.529 15.270 -7.928 1.00 89.19 95 GLY A C 1
ATOM 725 O O . GLY A 1 95 ? 0.550 14.221 -7.284 1.00 89.19 95 GLY A O 1
ATOM 726 N N . PHE A 1 96 ? 1.551 16.129 -7.858 1.00 86.94 96 PHE A N 1
ATOM 727 C CA . PHE A 1 96 ? 2.742 15.842 -7.048 1.00 86.94 96 PHE A CA 1
ATOM 728 C C . PHE A 1 96 ? 2.417 15.721 -5.547 1.00 86.94 96 PHE A C 1
ATOM 730 O O . PHE A 1 96 ? 2.979 14.858 -4.875 1.00 86.94 96 PHE A O 1
ATOM 737 N N . VAL A 1 97 ? 1.471 16.518 -5.027 1.00 93.25 97 VAL A N 1
ATOM 738 C CA . VAL A 1 97 ? 1.054 16.460 -3.614 1.00 93.25 97 VAL A CA 1
ATOM 739 C C . VAL A 1 97 ? 0.411 15.108 -3.322 1.00 93.25 97 VAL A C 1
ATOM 741 O O . VAL A 1 97 ? 0.795 14.417 -2.379 1.00 93.25 97 VAL A O 1
ATOM 744 N N . PHE A 1 98 ? -0.523 14.689 -4.178 1.00 94.62 98 PHE A N 1
ATOM 745 C CA . PHE A 1 98 ? -1.175 13.388 -4.060 1.00 94.62 98 PHE A CA 1
ATOM 746 C C . PHE A 1 98 ? -0.193 12.228 -4.252 1.00 94.62 98 PHE A C 1
ATOM 748 O O . PHE A 1 98 ? -0.297 11.221 -3.556 1.00 94.62 98 PHE A O 1
ATOM 755 N N . SER A 1 99 ? 0.818 12.385 -5.107 1.00 90.81 99 SER A N 1
ATOM 756 C CA . SER A 1 99 ? 1.875 11.383 -5.290 1.00 90.81 99 SER A CA 1
ATOM 757 C C . SER A 1 99 ? 2.716 11.189 -4.022 1.00 90.81 99 SER A C 1
ATOM 759 O O . SER A 1 99 ? 3.025 10.055 -3.659 1.00 90.81 99 SER A O 1
ATOM 761 N N . ILE A 1 100 ? 3.031 12.272 -3.300 1.00 92.75 100 ILE A N 1
ATOM 762 C CA . ILE A 1 100 ? 3.737 12.197 -2.010 1.00 92.75 100 ILE A CA 1
ATOM 763 C C . ILE A 1 100 ? 2.865 11.492 -0.967 1.00 92.75 100 ILE A C 1
ATOM 765 O O . ILE A 1 100 ? 3.337 10.571 -0.300 1.00 92.75 100 ILE A O 1
ATOM 769 N N . ILE A 1 101 ? 1.589 11.879 -0.853 1.00 95.12 101 ILE A N 1
ATOM 770 C CA . ILE A 1 101 ? 0.646 11.236 0.079 1.00 95.12 101 ILE A CA 1
ATOM 771 C C . ILE A 1 101 ? 0.521 9.745 -0.243 1.00 95.12 101 ILE A C 1
ATOM 773 O O . ILE A 1 101 ? 0.575 8.916 0.663 1.00 95.12 101 ILE A O 1
ATOM 777 N N . SER A 1 102 ? 0.421 9.402 -1.528 1.00 95.00 102 SER A N 1
ATOM 778 C CA . SER A 1 102 ? 0.366 8.023 -2.000 1.00 95.00 102 SER A CA 1
ATOM 779 C C . SER A 1 102 ? 1.576 7.210 -1.550 1.00 95.00 102 SER A C 1
ATOM 781 O O . SER A 1 102 ? 1.423 6.134 -0.963 1.00 95.00 102 SER A O 1
ATOM 783 N N . PHE A 1 103 ? 2.773 7.753 -1.774 1.00 94.25 103 PHE A N 1
ATOM 784 C CA . PHE A 1 103 ? 4.021 7.100 -1.410 1.00 94.25 103 PHE A CA 1
ATOM 785 C C . PHE A 1 103 ? 4.132 6.891 0.105 1.00 94.25 103 PHE A C 1
ATOM 787 O O . PHE A 1 103 ? 4.398 5.775 0.555 1.00 94.25 103 PHE A O 1
ATOM 794 N N . VAL A 1 104 ? 3.863 7.933 0.898 1.00 96.00 104 VAL A N 1
ATOM 795 C CA . VAL A 1 104 ? 3.915 7.864 2.366 1.00 96.00 104 VAL A CA 1
ATOM 796 C C . VAL A 1 104 ? 2.883 6.873 2.908 1.00 96.00 104 VAL A C 1
ATOM 798 O O . VAL A 1 104 ? 3.217 6.046 3.756 1.00 96.00 104 VAL A O 1
ATOM 801 N N . ALA A 1 105 ? 1.648 6.899 2.401 1.00 96.69 105 ALA A N 1
ATOM 802 C CA . ALA A 1 105 ? 0.594 5.989 2.838 1.00 96.69 105 ALA A CA 1
ATOM 803 C C . ALA A 1 105 ? 0.952 4.517 2.564 1.00 96.69 105 ALA A C 1
ATOM 805 O O . ALA A 1 105 ? 0.778 3.676 3.448 1.00 96.69 105 ALA A O 1
ATOM 806 N N . MET A 1 106 ? 1.533 4.206 1.398 1.00 96.94 106 MET A N 1
ATOM 807 C CA . MET A 1 106 ? 1.988 2.844 1.094 1.00 96.94 106 MET A CA 1
ATOM 808 C C . MET A 1 106 ? 3.155 2.413 1.988 1.00 96.94 106 MET A C 1
ATOM 810 O O . MET A 1 106 ? 3.152 1.295 2.500 1.00 96.94 106 MET A O 1
ATOM 814 N N . ILE A 1 107 ? 4.121 3.303 2.253 1.00 96.88 107 ILE A N 1
ATOM 815 C CA . ILE A 1 107 ? 5.215 3.024 3.199 1.00 96.88 107 ILE A CA 1
ATOM 816 C C . ILE A 1 107 ? 4.655 2.669 4.580 1.00 96.88 107 ILE A C 1
ATOM 818 O O . ILE A 1 107 ? 5.077 1.680 5.175 1.00 96.88 107 ILE A O 1
ATOM 822 N N . LEU A 1 108 ? 3.670 3.422 5.080 1.00 96.50 108 LEU A N 1
ATOM 823 C CA . LEU A 1 108 ? 3.035 3.132 6.367 1.00 96.50 108 LEU A CA 1
ATOM 824 C C . LEU A 1 108 ? 2.264 1.804 6.363 1.00 96.50 108 LEU A C 1
ATOM 826 O O . LEU A 1 108 ? 2.227 1.129 7.396 1.00 96.50 108 LEU A O 1
ATOM 830 N N . ALA A 1 109 ? 1.634 1.435 5.242 1.00 96.56 109 ALA A N 1
ATOM 831 C CA . ALA A 1 109 ? 0.961 0.144 5.093 1.00 96.56 109 ALA A CA 1
ATOM 832 C C . ALA A 1 109 ? 1.978 -1.004 5.174 1.00 96.56 109 ALA A C 1
ATOM 834 O O . ALA A 1 109 ? 1.810 -1.932 5.964 1.00 96.56 109 ALA A O 1
ATOM 835 N N . ILE A 1 110 ? 3.080 -0.895 4.430 1.00 96.19 110 ILE A N 1
ATOM 836 C CA . ILE A 1 110 ? 4.139 -1.907 4.381 1.00 96.19 110 ILE A CA 1
ATOM 837 C C . ILE A 1 110 ? 4.884 -2.007 5.715 1.00 96.19 110 ILE A C 1
ATOM 839 O O . ILE A 1 110 ? 5.171 -3.112 6.161 1.00 96.19 110 ILE A O 1
ATOM 843 N N . LEU A 1 111 ? 5.159 -0.890 6.396 1.00 95.12 111 LEU A N 1
ATOM 844 C CA . LEU A 1 111 ? 5.763 -0.901 7.734 1.00 95.12 111 LEU A CA 1
ATOM 845 C C . LEU A 1 111 ? 4.892 -1.654 8.746 1.00 95.12 111 LEU A C 1
ATOM 847 O O . LEU A 1 111 ? 5.408 -2.435 9.547 1.00 95.12 111 LEU A O 1
ATOM 851 N N . ALA A 1 112 ? 3.576 -1.448 8.693 1.00 93.62 112 ALA A N 1
ATOM 852 C CA . ALA A 1 112 ? 2.636 -2.176 9.535 1.00 93.62 112 ALA A CA 1
ATOM 853 C C . ALA A 1 112 ? 2.594 -3.676 9.188 1.00 93.62 112 ALA A C 1
ATOM 855 O O . ALA A 1 112 ? 2.593 -4.502 10.100 1.00 93.62 112 ALA A O 1
ATOM 856 N N . ILE A 1 113 ? 2.648 -4.038 7.900 1.00 94.38 113 ILE A N 1
ATOM 857 C CA . ILE A 1 113 ? 2.773 -5.439 7.469 1.00 94.38 113 ILE A CA 1
ATOM 858 C C . ILE A 1 113 ? 4.085 -6.048 7.980 1.00 94.38 113 ILE A C 1
ATOM 860 O O . ILE A 1 113 ? 4.044 -7.104 8.601 1.00 94.38 113 ILE A O 1
ATOM 864 N N . ASN A 1 114 ? 5.223 -5.370 7.804 1.00 92.38 114 ASN A N 1
ATOM 865 C CA . ASN A 1 114 ? 6.542 -5.815 8.269 1.00 92.38 114 ASN A CA 1
ATOM 866 C C . ASN A 1 114 ? 6.584 -6.086 9.768 1.00 92.38 114 ASN A C 1
ATOM 868 O O . ASN A 1 114 ? 7.150 -7.087 10.200 1.00 92.38 114 ASN A O 1
ATOM 872 N N . LYS A 1 115 ? 5.978 -5.199 10.564 1.00 90.19 115 LYS A N 1
ATOM 873 C CA . LYS A 1 115 ? 5.907 -5.356 12.019 1.00 90.19 115 LYS A CA 1
ATOM 874 C C . LYS A 1 115 ? 5.222 -6.670 12.412 1.00 90.19 115 LYS A C 1
ATOM 876 O O . LYS A 1 115 ? 5.642 -7.311 13.371 1.00 90.19 115 LYS A O 1
ATOM 881 N N . ASN A 1 116 ? 4.195 -7.071 11.665 1.00 89.19 116 ASN A N 1
ATOM 882 C CA . ASN A 1 116 ? 3.408 -8.268 11.954 1.00 89.19 116 ASN A CA 1
ATOM 883 C C . ASN A 1 116 ? 3.973 -9.539 11.303 1.00 89.19 116 ASN A C 1
ATOM 885 O O . ASN A 1 116 ? 3.861 -10.617 11.879 1.00 89.19 116 ASN A O 1
ATOM 889 N N . SER A 1 117 ? 4.578 -9.427 10.118 1.00 89.62 117 SER A N 1
ATOM 890 C CA . SER A 1 117 ? 5.138 -10.557 9.367 1.00 89.62 117 SER A CA 1
ATOM 891 C C . SER A 1 117 ? 6.592 -10.872 9.718 1.00 89.62 117 SER A C 1
ATOM 893 O O . SER A 1 117 ? 7.088 -11.922 9.319 1.00 89.62 117 SER A O 1
ATOM 895 N N . GLN A 1 118 ? 7.277 -9.964 10.427 1.00 86.56 118 GLN A N 1
ATOM 896 C CA . GLN A 1 118 ? 8.721 -10.000 10.704 1.00 86.56 118 GLN A CA 1
ATOM 897 C C . GLN A 1 118 ? 9.602 -10.011 9.440 1.00 86.56 118 GLN A C 1
ATOM 899 O O . GLN A 1 118 ? 10.801 -10.289 9.506 1.00 86.56 118 GLN A O 1
ATOM 904 N N . SER A 1 119 ? 9.041 -9.642 8.284 1.00 87.56 119 SER A N 1
ATOM 905 C CA . SER A 1 119 ? 9.820 -9.510 7.056 1.00 87.56 119 SER A CA 1
ATOM 906 C C . SER A 1 119 ? 10.842 -8.375 7.163 1.00 87.56 119 SER A C 1
ATOM 908 O O . SER A 1 119 ? 10.516 -7.216 7.440 1.00 87.56 119 SER A O 1
ATOM 910 N N . LYS A 1 120 ? 12.099 -8.705 6.852 1.00 88.06 120 LYS A N 1
ATOM 911 C CA . LYS A 1 120 ? 13.203 -7.739 6.744 1.00 88.06 120 LYS A CA 1
ATOM 912 C C . LYS A 1 120 ? 13.368 -7.181 5.328 1.00 88.06 120 LYS A C 1
ATOM 914 O O . LYS A 1 120 ? 14.099 -6.209 5.141 1.00 88.06 120 LYS A O 1
ATOM 919 N N . THR A 1 121 ? 12.729 -7.785 4.325 1.00 93.44 121 THR A N 1
ATOM 920 C CA . THR A 1 121 ? 13.007 -7.506 2.908 1.00 93.44 121 THR A CA 1
ATOM 921 C C . THR A 1 121 ? 11.883 -6.788 2.174 1.00 93.44 121 THR A C 1
ATOM 923 O O . THR A 1 121 ? 12.192 -6.036 1.251 1.00 93.44 121 THR A O 1
ATOM 926 N N . LEU A 1 122 ? 10.627 -6.900 2.615 1.00 93.94 122 LEU A N 1
ATOM 927 C CA . LEU A 1 122 ? 9.468 -6.345 1.907 1.00 93.94 122 LEU A CA 1
ATOM 928 C C . LEU A 1 122 ? 9.564 -4.819 1.714 1.00 93.94 122 LEU A C 1
ATOM 930 O O . LEU A 1 122 ? 9.502 -4.337 0.583 1.00 93.94 122 LEU A O 1
ATOM 934 N N . LEU A 1 123 ? 9.793 -4.056 2.792 1.00 95.31 123 LEU A N 1
ATOM 935 C CA . LEU A 1 123 ? 9.986 -2.598 2.720 1.00 95.31 123 LEU A CA 1
ATOM 936 C C . LEU A 1 123 ? 11.165 -2.218 1.821 1.00 95.31 123 LEU A C 1
ATOM 938 O O . LEU A 1 123 ? 11.052 -1.306 1.005 1.00 95.31 123 LEU A O 1
ATOM 942 N N . ARG A 1 124 ? 12.294 -2.921 1.959 1.00 95.56 124 ARG A N 1
ATOM 943 C CA . ARG A 1 124 ? 13.494 -2.664 1.159 1.00 95.56 124 ARG A CA 1
ATOM 944 C C . ARG A 1 124 ? 13.201 -2.855 -0.329 1.00 95.56 124 ARG A C 1
ATOM 946 O O . ARG A 1 124 ? 13.544 -1.989 -1.127 1.00 95.56 124 ARG A O 1
ATOM 953 N N . ASN A 1 125 ? 12.545 -3.958 -0.685 1.00 96.62 125 ASN A N 1
ATOM 954 C CA . ASN A 1 125 ? 12.189 -4.272 -2.066 1.00 96.62 125 ASN A CA 1
ATOM 955 C C . ASN A 1 125 ? 11.225 -3.222 -2.639 1.00 96.62 125 ASN A C 1
ATOM 957 O O . ASN A 1 125 ? 11.440 -2.764 -3.758 1.00 96.62 125 ASN A O 1
ATOM 961 N N . TYR A 1 126 ? 10.236 -2.772 -1.859 1.00 96.25 126 TYR A N 1
ATOM 962 C CA . TYR A 1 126 ? 9.326 -1.697 -2.265 1.00 96.25 126 TYR A CA 1
ATOM 963 C C . TYR A 1 126 ? 10.043 -0.361 -2.510 1.00 96.25 126 TYR A C 1
ATOM 965 O O . TYR A 1 126 ? 9.833 0.272 -3.543 1.00 96.25 126 TYR A O 1
ATOM 973 N N . VAL A 1 127 ? 10.905 0.070 -1.583 1.00 96.00 127 VAL A N 1
ATOM 974 C CA . VAL A 1 127 ? 11.625 1.350 -1.700 1.00 96.00 127 VAL A CA 1
ATOM 975 C C . VAL A 1 127 ? 12.560 1.336 -2.908 1.00 96.00 127 VAL A C 1
ATOM 977 O O . VAL A 1 127 ? 12.556 2.286 -3.688 1.00 96.00 127 VAL A O 1
ATOM 980 N N . ILE A 1 128 ? 13.317 0.250 -3.105 1.00 96.69 128 ILE A N 1
ATOM 981 C CA . ILE A 1 128 ? 14.202 0.110 -4.269 1.00 96.69 128 ILE A CA 1
ATOM 982 C C . ILE A 1 128 ? 13.381 0.091 -5.564 1.00 96.69 128 ILE A C 1
ATOM 984 O O . ILE A 1 128 ? 13.719 0.815 -6.498 1.00 96.69 128 ILE A O 1
ATOM 988 N N . TYR A 1 129 ? 12.283 -0.673 -5.611 1.00 96.62 129 TYR A N 1
ATOM 989 C CA . TYR A 1 129 ? 11.358 -0.683 -6.747 1.00 96.62 129 TYR A CA 1
ATOM 990 C C . TYR A 1 129 ? 10.884 0.732 -7.100 1.00 96.62 129 TYR A C 1
ATOM 992 O O . TYR A 1 129 ? 11.031 1.159 -8.245 1.00 96.62 129 TYR A O 1
ATOM 1000 N N . PHE A 1 130 ? 10.370 1.477 -6.119 1.00 93.94 130 PHE A N 1
ATOM 1001 C CA . PHE A 1 130 ? 9.855 2.826 -6.334 1.00 93.94 130 PHE A CA 1
ATOM 1002 C C . PHE A 1 130 ? 10.937 3.782 -6.849 1.00 93.94 130 PHE A C 1
ATOM 1004 O O . PHE A 1 130 ? 10.725 4.457 -7.855 1.00 93.94 130 PHE A O 1
ATOM 1011 N N . ILE A 1 131 ? 12.107 3.809 -6.200 1.00 95.00 131 ILE A N 1
ATOM 1012 C CA . ILE A 1 131 ? 13.231 4.676 -6.582 1.00 95.00 131 ILE A CA 1
ATOM 1013 C C . ILE A 1 131 ? 13.679 4.366 -8.014 1.00 95.00 131 ILE A C 1
ATOM 1015 O O . ILE A 1 131 ? 13.807 5.281 -8.825 1.00 95.00 131 ILE A O 1
ATOM 1019 N N . LEU A 1 132 ? 13.877 3.090 -8.355 1.00 96.62 132 LEU A N 1
ATOM 1020 C CA . LEU A 1 132 ? 14.346 2.703 -9.686 1.00 96.62 132 LEU A CA 1
ATOM 1021 C C . LEU A 1 132 ? 13.316 3.017 -10.777 1.00 96.62 132 LEU A C 1
ATOM 1023 O O . LEU A 1 132 ? 13.688 3.543 -11.821 1.00 96.62 132 LEU A O 1
ATOM 1027 N N . ILE A 1 133 ? 12.023 2.770 -10.542 1.00 93.88 133 ILE A N 1
ATOM 1028 C CA . ILE A 1 133 ? 10.983 3.141 -11.513 1.00 93.88 133 ILE A CA 1
ATOM 1029 C C . ILE A 1 133 ? 10.881 4.662 -11.664 1.00 93.88 133 ILE A C 1
ATOM 1031 O O . ILE A 1 133 ? 10.760 5.146 -12.789 1.00 93.88 133 ILE A O 1
ATOM 1035 N N . PHE A 1 134 ? 10.964 5.418 -10.565 1.00 91.50 134 PHE A N 1
ATOM 1036 C CA . PHE A 1 134 ? 10.904 6.878 -10.595 1.00 91.50 134 PHE A CA 1
ATOM 1037 C C . PHE A 1 134 ? 12.086 7.480 -11.364 1.00 91.50 134 PHE A C 1
ATOM 1039 O O . PHE A 1 134 ? 11.880 8.202 -12.337 1.00 91.50 134 PHE A O 1
ATOM 1046 N N . PHE A 1 135 ? 13.324 7.147 -10.982 1.00 93.06 135 PHE A N 1
ATOM 1047 C CA . PHE A 1 135 ? 14.516 7.682 -11.645 1.00 93.06 135 PHE A CA 1
ATOM 1048 C C . PHE A 1 135 ? 14.691 7.131 -13.062 1.00 93.06 135 PHE A C 1
ATOM 1050 O O . PHE A 1 135 ? 15.047 7.892 -13.957 1.00 93.06 135 PHE A O 1
ATOM 1057 N N . GLY A 1 136 ? 14.390 5.852 -13.299 1.00 93.06 136 GLY A N 1
ATOM 1058 C CA . GLY A 1 136 ? 14.405 5.268 -14.640 1.00 93.06 136 GLY A CA 1
ATOM 1059 C C . GLY A 1 136 ? 13.408 5.958 -15.573 1.00 93.06 136 GLY A C 1
ATOM 1060 O O . GLY A 1 136 ? 13.768 6.346 -16.682 1.00 93.06 136 GLY A O 1
ATOM 1061 N N . GLY A 1 137 ? 12.183 6.206 -15.096 1.00 89.75 137 GLY A N 1
ATOM 1062 C CA . GLY A 1 137 ? 11.177 6.976 -15.826 1.00 89.75 137 GLY A CA 1
ATOM 1063 C C . GLY A 1 137 ? 11.601 8.425 -16.077 1.00 89.75 137 GLY A C 1
ATOM 1064 O O . GLY A 1 137 ? 11.439 8.918 -17.192 1.00 89.75 137 GLY A O 1
ATOM 1065 N N . LEU A 1 138 ? 12.203 9.085 -15.079 1.00 90.38 138 LEU A N 1
ATOM 1066 C CA . LEU A 1 138 ? 12.729 10.445 -15.210 1.00 90.38 138 LEU A CA 1
ATOM 1067 C C . LEU A 1 138 ? 13.796 10.500 -16.311 1.00 90.38 138 LEU A C 1
ATOM 1069 O O . LEU A 1 138 ? 13.651 11.298 -17.233 1.00 90.38 138 LEU A O 1
ATOM 1073 N N . ILE A 1 139 ? 14.793 9.610 -16.276 1.00 90.38 139 ILE A N 1
ATOM 1074 C CA . ILE A 1 139 ? 15.854 9.515 -17.293 1.00 90.38 139 ILE A CA 1
ATOM 1075 C C . ILE A 1 139 ? 15.255 9.308 -18.689 1.00 90.38 139 ILE A C 1
ATOM 1077 O O . ILE A 1 139 ? 15.598 10.035 -19.618 1.00 90.38 139 ILE A O 1
ATOM 1081 N N . ILE A 1 140 ? 14.329 8.356 -18.849 1.00 88.75 140 ILE A N 1
ATOM 1082 C CA . ILE A 1 140 ? 13.684 8.123 -20.149 1.00 88.75 140 ILE A CA 1
ATOM 1083 C C . ILE A 1 140 ? 12.959 9.391 -20.610 1.00 88.75 140 ILE A C 1
ATOM 1085 O O . ILE A 1 140 ? 13.127 9.802 -21.756 1.00 88.75 140 ILE A O 1
ATOM 1089 N N . SER A 1 141 ? 12.184 10.035 -19.732 1.00 83.56 141 SER A N 1
ATOM 1090 C CA . SER A 1 141 ? 11.387 11.214 -20.083 1.00 83.56 141 SER A CA 1
ATOM 1091 C C . SER A 1 141 ? 12.240 12.425 -20.470 1.00 83.56 141 SER A C 1
ATOM 1093 O O . SER A 1 141 ? 11.932 13.086 -21.458 1.00 83.56 141 SER A O 1
ATOM 1095 N N . THR A 1 142 ? 13.338 12.694 -19.758 1.00 82.81 142 THR A N 1
ATOM 1096 C CA . THR A 1 142 ? 14.211 13.839 -20.044 1.00 82.81 142 THR A CA 1
ATOM 1097 C C . THR A 1 142 ? 14.971 13.638 -21.342 1.00 82.81 142 THR A C 1
ATOM 1099 O O . THR A 1 142 ? 14.942 14.517 -22.200 1.00 82.81 142 THR A O 1
ATOM 1102 N N . PHE A 1 143 ? 15.577 12.468 -21.547 1.00 81.44 143 PHE A N 1
ATOM 1103 C CA . PHE A 1 143 ? 16.297 12.177 -22.786 1.00 81.44 143 PHE A CA 1
ATOM 1104 C C . PHE A 1 143 ? 15.356 12.061 -23.996 1.00 81.44 143 PHE A C 1
ATOM 1106 O O . PHE A 1 143 ? 15.744 12.448 -25.097 1.00 81.44 143 PHE A O 1
ATOM 1113 N N . SER A 1 144 ? 14.106 11.624 -23.799 1.00 77.75 144 SER A N 1
ATOM 1114 C CA . SER A 1 144 ? 13.083 11.617 -24.859 1.00 77.75 144 SER A CA 1
ATOM 1115 C C . SER A 1 144 ? 12.528 13.014 -25.172 1.00 77.75 144 SER A C 1
ATOM 1117 O O . SER A 1 144 ? 12.209 13.313 -26.316 1.00 77.75 144 SER A O 1
ATOM 1119 N N . ALA A 1 145 ? 12.406 13.907 -24.189 1.00 73.69 145 ALA A N 1
ATOM 1120 C CA . ALA A 1 145 ? 11.971 15.283 -24.441 1.00 73.69 145 ALA A CA 1
ATOM 1121 C C . ALA A 1 145 ? 13.069 16.099 -25.145 1.00 73.69 145 ALA A C 1
ATOM 1123 O O . ALA A 1 145 ? 12.796 16.834 -26.095 1.00 73.69 145 ALA A O 1
ATOM 1124 N N . VAL A 1 146 ? 14.323 15.921 -24.716 1.00 70.62 146 VAL A N 1
ATOM 1125 C CA . VAL A 1 146 ? 15.490 16.535 -25.362 1.00 70.62 146 VAL A CA 1
ATOM 1126 C C . VAL A 1 146 ? 15.656 16.008 -26.789 1.00 70.62 146 VAL A C 1
ATOM 1128 O O . VAL A 1 146 ? 16.015 16.789 -27.665 1.00 70.62 146 VAL A O 1
ATOM 1131 N N . SER A 1 147 ? 15.339 14.735 -27.062 1.00 65.81 147 SER A N 1
ATOM 1132 C CA . SER A 1 147 ? 15.426 14.192 -28.422 1.00 65.81 147 SER A CA 1
ATOM 1133 C C . SER A 1 147 ? 14.443 14.845 -29.388 1.00 65.81 147 SER A C 1
ATOM 1135 O O . SER A 1 147 ? 14.849 15.249 -30.475 1.00 65.81 147 SER A O 1
ATOM 1137 N N . VAL A 1 148 ? 13.186 15.036 -28.982 1.00 64.94 148 VAL A N 1
ATOM 1138 C CA . VAL A 1 148 ? 12.187 15.750 -29.793 1.00 64.94 148 VAL A CA 1
ATOM 1139 C C . VAL A 1 148 ? 12.587 17.215 -29.993 1.00 64.94 148 VAL A C 1
ATOM 1141 O O . VAL A 1 148 ? 12.523 17.720 -31.112 1.00 64.94 148 VAL A O 1
ATOM 1144 N N . GLY A 1 149 ? 13.051 17.888 -28.934 1.00 63.72 149 GLY A N 1
ATOM 1145 C CA . GLY A 1 149 ? 13.472 19.290 -29.004 1.00 63.72 149 GLY A CA 1
ATOM 1146 C C . GLY A 1 149 ? 14.712 19.519 -29.874 1.00 63.72 149 GLY A C 1
ATOM 1147 O O . GLY A 1 149 ? 14.759 20.487 -30.625 1.00 63.72 149 GLY A O 1
ATOM 1148 N N . LEU A 1 150 ? 15.703 18.625 -29.817 1.00 65.00 150 LEU A N 1
ATOM 1149 C CA . LEU A 1 150 ? 16.947 18.755 -30.577 1.00 65.00 150 LEU A CA 1
ATOM 1150 C C . LEU A 1 150 ? 16.768 18.364 -32.051 1.00 65.00 150 LEU A C 1
ATOM 1152 O O . LEU A 1 150 ? 17.283 19.057 -32.920 1.00 65.00 150 LEU A O 1
ATOM 1156 N N . VAL A 1 151 ? 15.982 17.324 -32.356 1.00 63.50 151 VAL A N 1
ATOM 1157 C CA . VAL A 1 151 ? 15.608 16.989 -33.746 1.00 63.50 151 VAL A CA 1
ATOM 1158 C C . VAL A 1 151 ? 14.809 18.127 -34.392 1.00 63.50 151 VAL A C 1
ATOM 1160 O O . VAL A 1 151 ? 14.975 18.393 -35.577 1.00 63.50 151 VAL A O 1
ATOM 1163 N N . ALA A 1 152 ? 13.994 18.853 -33.619 1.00 62.81 152 ALA A N 1
ATOM 1164 C CA . ALA A 1 152 ? 13.292 20.037 -34.113 1.00 62.81 152 ALA A CA 1
ATOM 1165 C C . ALA A 1 152 ? 14.218 21.239 -34.401 1.00 62.81 152 ALA A C 1
ATOM 1167 O O . ALA A 1 152 ? 13.827 22.130 -35.153 1.00 62.81 152 ALA A O 1
ATOM 1168 N N . LEU A 1 153 ? 15.421 21.287 -33.810 1.00 69.69 153 LEU A N 1
ATOM 1169 C CA . LEU A 1 153 ? 16.342 22.433 -33.883 1.00 69.69 153 LEU A CA 1
ATOM 1170 C C . LEU A 1 153 ? 17.603 22.178 -34.725 1.00 69.69 153 LEU A C 1
ATOM 1172 O O . LEU A 1 153 ? 18.204 23.131 -35.218 1.00 69.69 153 LEU A O 1
ATOM 1176 N N . SER A 1 154 ? 18.018 20.924 -34.902 1.00 63.84 154 SER A N 1
ATOM 1177 C CA . SER A 1 154 ? 19.225 20.549 -35.645 1.00 63.84 154 SER A CA 1
ATOM 1178 C C . SER A 1 154 ? 18.933 19.418 -36.630 1.00 63.84 154 SER A C 1
ATOM 1180 O O . SER A 1 154 ? 18.483 18.349 -36.225 1.00 63.84 154 SER A O 1
ATOM 1182 N N . ASN A 1 155 ? 19.230 19.645 -37.915 1.00 63.25 155 ASN A N 1
ATOM 1183 C CA . ASN A 1 155 ? 19.089 18.648 -38.987 1.00 63.25 155 ASN A CA 1
ATOM 1184 C C . ASN A 1 155 ? 20.160 17.545 -38.957 1.00 63.25 155 ASN A C 1
ATOM 1186 O O . ASN A 1 155 ? 20.089 16.624 -39.762 1.00 63.25 155 ASN A O 1
ATOM 1190 N N . ASP A 1 156 ? 21.147 17.620 -38.065 1.00 62.72 156 ASP A N 1
ATOM 1191 C CA . ASP A 1 156 ? 22.141 16.566 -37.916 1.00 62.72 156 ASP A CA 1
ATOM 1192 C C . ASP A 1 156 ? 22.804 16.615 -36.530 1.00 62.72 156 ASP A C 1
ATOM 1194 O O . ASP A 1 156 ? 22.933 17.686 -35.938 1.00 62.72 156 ASP A O 1
ATOM 1198 N N . ALA A 1 157 ? 23.248 15.448 -36.049 1.00 52.75 157 ALA A N 1
ATOM 1199 C CA . ALA A 1 157 ? 24.036 15.211 -34.823 1.00 52.75 157 ALA A CA 1
ATOM 1200 C C . ALA A 1 157 ? 23.326 14.985 -33.461 1.00 52.75 157 ALA A C 1
ATOM 1202 O O . ALA A 1 157 ? 23.990 14.980 -32.425 1.00 52.75 157 ALA A O 1
ATOM 1203 N N . GLY A 1 158 ? 22.023 14.683 -33.411 1.00 53.56 158 GLY A N 1
ATOM 1204 C CA . GLY A 1 158 ? 21.352 14.337 -32.139 1.00 53.56 158 GLY A CA 1
ATOM 1205 C C . GLY A 1 158 ? 21.461 12.863 -31.698 1.00 53.56 158 GLY A C 1
ATOM 1206 O O . GLY A 1 158 ? 21.442 12.558 -30.510 1.00 53.56 158 GLY A O 1
ATOM 1207 N N . PHE A 1 159 ? 21.572 11.914 -32.628 1.00 55.12 159 PHE A N 1
ATOM 1208 C CA . PHE A 1 159 ? 21.097 10.536 -32.404 1.00 55.12 159 PHE A CA 1
ATOM 1209 C C . PHE A 1 159 ? 21.911 9.685 -31.401 1.00 55.12 159 PHE A C 1
ATOM 1211 O O . PHE A 1 159 ? 21.341 8.853 -30.695 1.00 55.12 159 PHE A O 1
ATOM 1218 N N . LEU A 1 160 ? 23.231 9.888 -31.291 1.00 54.38 160 LEU A N 1
ATOM 1219 C CA . LEU A 1 160 ? 24.112 8.962 -30.556 1.00 54.38 160 LEU A CA 1
ATOM 1220 C C . LEU A 1 160 ? 24.067 9.134 -29.027 1.00 54.38 160 LEU A C 1
ATOM 1222 O O . LEU A 1 160 ? 23.947 8.141 -28.318 1.00 54.38 160 LEU A O 1
ATOM 1226 N N . GLY A 1 161 ? 24.095 10.364 -28.496 1.00 56.41 161 GLY A N 1
ATOM 1227 C CA . GLY A 1 161 ? 23.995 10.608 -27.044 1.00 56.41 161 GLY A CA 1
ATOM 1228 C C . GLY A 1 161 ? 22.591 10.356 -26.474 1.00 56.41 161 GLY A C 1
ATOM 1229 O O . GLY A 1 161 ? 22.437 9.990 -25.308 1.00 56.41 161 GLY A O 1
ATOM 1230 N N . LEU A 1 162 ? 21.567 10.497 -27.321 1.00 59.94 162 LEU A N 1
ATOM 1231 C CA . LEU A 1 162 ? 20.157 10.317 -26.969 1.00 59.94 162 LEU A CA 1
ATOM 1232 C C . LEU A 1 162 ? 19.777 8.837 -26.817 1.00 59.94 162 LEU A C 1
ATOM 1234 O O . LEU A 1 162 ? 19.036 8.489 -25.897 1.00 59.94 162 LEU A O 1
ATOM 1238 N N . GLY A 1 163 ? 20.333 7.957 -27.658 1.00 66.38 163 GLY A N 1
ATOM 1239 C CA . GLY A 1 163 ? 20.132 6.511 -27.541 1.00 66.38 163 GLY A CA 1
ATOM 1240 C C . GLY A 1 163 ? 20.666 5.948 -26.221 1.00 66.38 163 GLY A C 1
ATOM 1241 O O . GLY A 1 163 ? 19.974 5.179 -25.557 1.00 66.38 163 GLY A O 1
ATOM 1242 N N . PHE A 1 164 ? 21.855 6.381 -25.785 1.00 74.75 164 PHE A N 1
ATOM 1243 C CA . PHE A 1 164 ? 22.468 5.887 -24.546 1.00 74.75 164 PHE A CA 1
ATOM 1244 C C . PHE A 1 164 ? 21.659 6.225 -23.290 1.00 74.75 164 PHE A C 1
ATOM 1246 O O . PHE A 1 164 ? 21.474 5.349 -22.446 1.00 74.75 164 PHE A O 1
ATOM 1253 N N . GLY A 1 165 ? 21.150 7.456 -23.163 1.00 80.38 165 GLY A N 1
ATOM 1254 C CA . GLY A 1 165 ? 20.353 7.854 -21.998 1.00 80.38 165 GLY A CA 1
ATOM 1255 C C . GLY A 1 165 ? 19.033 7.090 -21.898 1.00 80.38 165 GLY A C 1
ATOM 1256 O O . GLY A 1 165 ? 18.678 6.606 -20.824 1.00 80.38 165 GLY A O 1
ATOM 1257 N N . VAL A 1 166 ? 18.350 6.889 -23.029 1.00 83.88 166 VAL A N 1
ATOM 1258 C CA . VAL A 1 166 ? 17.119 6.086 -23.084 1.00 83.88 166 VAL A CA 1
ATOM 1259 C C . VAL A 1 166 ? 17.407 4.618 -22.753 1.00 83.88 166 VAL A C 1
ATOM 1261 O O . VAL A 1 166 ? 16.719 4.051 -21.906 1.00 83.88 166 VAL A O 1
ATOM 1264 N N . ILE A 1 167 ? 18.446 4.013 -23.344 1.00 87.94 167 ILE A N 1
ATOM 1265 C CA . ILE A 1 167 ? 18.852 2.624 -23.057 1.00 87.94 167 ILE A CA 1
ATOM 1266 C C . ILE A 1 167 ? 19.201 2.453 -21.574 1.00 87.94 167 ILE A C 1
ATOM 1268 O O . ILE A 1 167 ? 18.730 1.513 -20.935 1.00 87.94 167 ILE A O 1
ATOM 1272 N N . PHE A 1 168 ? 19.981 3.374 -21.005 1.00 90.00 168 PHE A N 1
ATOM 1273 C CA . PHE A 1 168 ? 20.316 3.352 -19.584 1.00 90.00 168 PHE A CA 1
ATOM 1274 C C . PHE A 1 168 ? 19.062 3.468 -18.709 1.00 90.00 168 PHE A C 1
ATOM 1276 O O . PHE A 1 168 ? 18.879 2.675 -17.787 1.00 90.00 168 PHE A O 1
ATOM 1283 N N . GLY A 1 169 ? 18.155 4.390 -19.041 1.00 91.75 169 GLY A N 1
ATOM 1284 C CA . GLY A 1 169 ? 16.864 4.515 -18.372 1.00 91.75 169 GLY A CA 1
ATOM 1285 C C . GLY A 1 169 ? 16.049 3.217 -18.415 1.00 91.75 169 GLY A C 1
ATOM 1286 O O . GLY A 1 169 ? 15.519 2.795 -17.388 1.00 91.75 169 GLY A O 1
ATOM 1287 N N . PHE A 1 170 ? 16.024 2.521 -19.556 1.00 90.75 170 PHE A N 1
ATOM 1288 C CA . PHE A 1 170 ? 15.390 1.204 -19.676 1.00 90.75 170 PHE A CA 1
ATOM 1289 C C . PHE A 1 170 ? 16.036 0.153 -18.769 1.00 90.75 170 PHE A C 1
ATOM 1291 O O . PHE A 1 170 ? 15.313 -0.580 -18.096 1.00 90.75 170 PHE A O 1
ATOM 1298 N N . ILE A 1 171 ? 17.369 0.094 -18.694 1.00 94.12 171 ILE A N 1
ATOM 1299 C CA . ILE A 1 171 ? 18.082 -0.827 -17.792 1.00 94.12 171 ILE A CA 1
ATOM 1300 C C . ILE A 1 171 ? 17.685 -0.562 -16.332 1.00 94.12 171 ILE A C 1
ATOM 1302 O O . ILE A 1 171 ? 17.386 -1.503 -15.594 1.00 94.12 171 ILE A O 1
ATOM 1306 N N . VAL A 1 172 ? 17.619 0.710 -15.926 1.00 95.81 172 VAL A N 1
ATOM 1307 C CA . VAL A 1 172 ? 17.192 1.112 -14.576 1.00 95.81 172 VAL A CA 1
ATOM 1308 C C . VAL A 1 172 ? 15.740 0.696 -14.309 1.00 95.81 172 VAL A C 1
ATOM 1310 O O . VAL A 1 172 ? 15.452 0.141 -13.248 1.00 95.81 172 VAL A O 1
ATOM 1313 N N . VAL A 1 173 ? 14.832 0.887 -15.273 1.00 94.38 173 VAL A N 1
ATOM 1314 C CA . VAL A 1 173 ? 13.433 0.441 -15.158 1.00 94.38 173 VAL A CA 1
ATOM 1315 C C . VAL A 1 173 ? 13.344 -1.080 -15.030 1.00 94.38 173 VAL A C 1
ATOM 1317 O O . VAL A 1 173 ? 12.622 -1.562 -14.162 1.00 94.38 173 VAL A O 1
ATOM 1320 N N . VAL A 1 174 ? 14.092 -1.844 -15.834 1.00 94.69 174 VAL A N 1
ATOM 1321 C CA . VAL A 1 174 ? 14.122 -3.316 -15.755 1.00 94.69 174 VAL A CA 1
ATOM 1322 C C . VAL A 1 174 ? 14.628 -3.779 -14.390 1.00 94.69 174 VAL A C 1
ATOM 1324 O O . VAL A 1 174 ? 13.998 -4.636 -13.770 1.00 94.69 174 VAL A O 1
ATOM 1327 N N . ALA A 1 175 ? 15.703 -3.176 -13.874 1.00 96.06 175 ALA A N 1
ATOM 1328 C CA . ALA A 1 175 ? 16.173 -3.441 -12.516 1.00 96.06 175 ALA A CA 1
ATOM 1329 C C . ALA A 1 175 ? 15.082 -3.129 -11.477 1.00 96.06 175 ALA A C 1
ATOM 1331 O O . ALA A 1 175 ? 14.837 -3.933 -10.577 1.00 96.06 175 ALA A O 1
ATOM 1332 N N . GLY A 1 176 ? 14.364 -2.014 -11.646 1.00 96.12 176 GLY A N 1
ATOM 1333 C CA . GLY A 1 176 ? 13.188 -1.679 -10.847 1.00 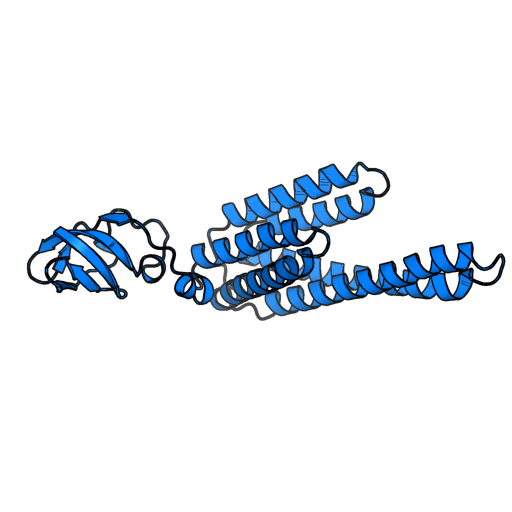96.12 176 GLY A CA 1
ATOM 1334 C C . GLY A 1 176 ? 12.142 -2.788 -10.871 1.00 96.12 176 GLY A C 1
ATOM 1335 O O . GLY A 1 176 ? 11.746 -3.270 -9.814 1.00 96.12 176 GLY A O 1
ATOM 1336 N N . LEU A 1 177 ? 11.746 -3.263 -12.053 1.00 95.62 177 LEU A N 1
ATOM 1337 C CA . LEU A 1 177 ? 10.751 -4.329 -12.204 1.00 95.62 177 LEU A CA 1
ATOM 1338 C C . LEU A 1 177 ? 11.150 -5.633 -11.497 1.00 95.62 177 LEU A C 1
ATOM 1340 O O . LEU A 1 177 ? 10.272 -6.305 -10.960 1.00 95.62 177 LEU A O 1
ATOM 1344 N N . ILE A 1 178 ? 12.444 -5.966 -11.426 1.00 96.50 178 ILE A N 1
ATOM 1345 C CA . ILE A 1 178 ? 12.931 -7.121 -10.652 1.00 96.50 178 ILE A CA 1
ATOM 1346 C C . ILE A 1 178 ? 12.616 -6.939 -9.161 1.00 96.50 178 ILE A C 1
ATOM 1348 O O . ILE A 1 178 ? 12.045 -7.833 -8.535 1.00 96.50 178 ILE A O 1
ATOM 1352 N N . PHE A 1 179 ? 12.924 -5.773 -8.587 1.00 97.19 179 PHE A N 1
ATOM 1353 C CA . PHE A 1 179 ? 12.575 -5.476 -7.193 1.00 97.19 179 PHE A CA 1
ATOM 1354 C C . PHE A 1 179 ? 11.063 -5.368 -6.977 1.00 97.19 179 PHE A C 1
ATOM 1356 O O . PHE A 1 179 ? 10.573 -5.786 -5.929 1.00 97.19 179 PHE A O 1
ATOM 1363 N N . GLY A 1 180 ? 10.317 -4.890 -7.977 1.00 95.88 180 GLY A N 1
ATOM 1364 C CA . GLY A 1 180 ? 8.855 -4.906 -7.978 1.00 95.88 180 GLY A CA 1
ATOM 1365 C C . GLY A 1 180 ? 8.312 -6.330 -7.883 1.00 95.88 180 GLY A C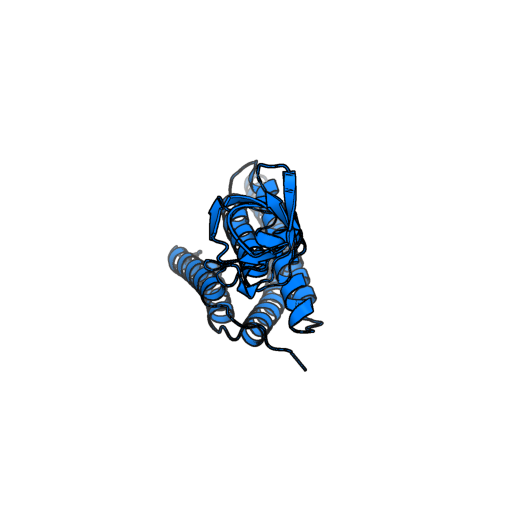 1
ATOM 1366 O O . GLY A 1 180 ? 7.482 -6.612 -7.023 1.00 95.88 180 GLY A O 1
ATOM 1367 N N . TYR A 1 181 ? 8.846 -7.257 -8.680 1.00 97.12 181 TYR A N 1
ATOM 1368 C CA . TYR A 1 181 ? 8.480 -8.670 -8.612 1.00 97.12 181 TYR A CA 1
ATOM 1369 C C . TYR A 1 181 ? 8.773 -9.268 -7.232 1.00 97.12 181 TYR A C 1
ATOM 1371 O O . TYR A 1 181 ? 7.908 -9.929 -6.661 1.00 97.12 181 TYR A O 1
ATOM 1379 N N . LEU A 1 182 ? 9.960 -9.007 -6.668 1.00 96.25 182 LEU A N 1
ATOM 1380 C CA . LEU A 1 182 ? 10.315 -9.472 -5.323 1.00 96.25 182 LEU A CA 1
ATOM 1381 C C . LEU A 1 182 ? 9.362 -8.913 -4.260 1.00 96.25 182 LEU A C 1
ATOM 1383 O O . LEU A 1 182 ? 8.900 -9.667 -3.408 1.00 96.25 182 LEU A O 1
ATOM 1387 N N . TYR A 1 183 ? 9.024 -7.624 -4.348 1.00 96.81 183 TYR A N 1
ATOM 1388 C CA . TYR A 1 183 ? 8.054 -6.976 -3.470 1.00 96.81 183 TYR A CA 1
ATOM 1389 C C . TYR A 1 183 ? 6.666 -7.624 -3.567 1.00 96.81 183 TYR A C 1
ATOM 1391 O O . TYR A 1 183 ? 6.142 -8.074 -2.553 1.00 96.81 183 TYR A O 1
ATOM 1399 N N . TYR A 1 184 ? 6.079 -7.725 -4.764 1.00 96.19 184 TYR A N 1
ATOM 1400 C CA . TYR A 1 184 ? 4.726 -8.269 -4.932 1.00 96.19 184 TYR A CA 1
ATOM 1401 C C . TYR A 1 184 ? 4.643 -9.766 -4.627 1.00 96.19 184 TYR A C 1
ATOM 1403 O O . TYR A 1 184 ? 3.638 -10.224 -4.085 1.00 96.19 184 TYR A O 1
ATOM 1411 N N . LYS A 1 185 ? 5.699 -10.533 -4.923 1.00 95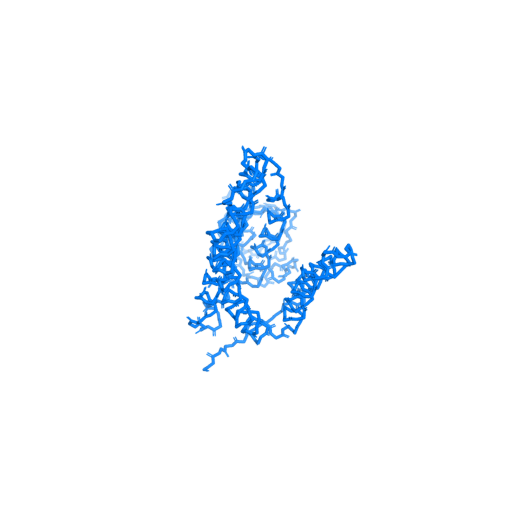.69 185 LYS A N 1
ATOM 1412 C CA . LYS A 1 185 ? 5.797 -11.949 -4.549 1.00 95.69 185 LYS A CA 1
ATOM 1413 C C . LYS A 1 185 ? 5.804 -12.112 -3.032 1.00 95.69 185 LYS A C 1
ATOM 1415 O O . LYS A 1 185 ? 5.077 -12.944 -2.496 1.00 95.69 185 LYS A O 1
ATOM 1420 N N . GLU A 1 186 ? 6.618 -11.318 -2.345 1.00 94.88 186 GLU A N 1
ATOM 1421 C CA . GLU A 1 186 ? 6.716 -11.356 -0.891 1.00 94.88 186 GLU A CA 1
ATOM 1422 C C . GLU A 1 186 ? 5.422 -10.867 -0.227 1.00 94.88 186 GLU A C 1
ATOM 1424 O O . GLU A 1 186 ? 4.904 -11.536 0.665 1.00 94.88 186 GLU A O 1
ATOM 1429 N N . LEU A 1 187 ? 4.837 -9.771 -0.722 1.00 95.19 187 LEU A N 1
ATOM 1430 C CA . LEU A 1 187 ? 3.549 -9.258 -0.260 1.00 95.19 187 LEU A CA 1
ATOM 1431 C C . LEU A 1 187 ? 2.448 -10.309 -0.413 1.00 95.19 187 LEU A C 1
ATOM 1433 O O . LEU A 1 187 ? 1.698 -10.555 0.527 1.00 95.19 187 LEU A O 1
ATOM 1437 N N . SER A 1 188 ? 2.381 -10.960 -1.575 1.00 94.94 188 SER A N 1
ATOM 1438 C CA . SER A 1 188 ? 1.423 -12.028 -1.856 1.00 94.94 188 SER A CA 1
ATOM 1439 C C . SER A 1 188 ? 1.587 -13.216 -0.903 1.00 94.94 188 SER A C 1
ATOM 1441 O O . SER A 1 188 ? 0.601 -13.719 -0.371 1.00 94.94 188 SER A O 1
ATOM 1443 N N . SER A 1 189 ? 2.829 -13.618 -0.618 1.00 93.50 189 SER A N 1
ATOM 1444 C CA . SER A 1 189 ? 3.121 -14.700 0.328 1.00 93.50 189 SER A CA 1
ATOM 1445 C C . SER A 1 189 ? 2.744 -14.341 1.769 1.00 93.50 189 SER A C 1
ATOM 1447 O O . SER A 1 189 ? 2.203 -15.179 2.488 1.00 93.50 189 SER A O 1
ATOM 1449 N N . ILE A 1 190 ? 3.031 -13.109 2.199 1.00 94.31 190 ILE A N 1
ATOM 1450 C CA . ILE A 1 190 ? 2.741 -12.627 3.556 1.00 94.31 190 ILE A CA 1
ATOM 1451 C C . ILE A 1 190 ? 1.235 -12.480 3.771 1.00 94.31 190 ILE A C 1
ATOM 1453 O O . ILE A 1 190 ? 0.719 -12.860 4.816 1.00 94.31 190 ILE A O 1
ATOM 1457 N N . THR A 1 191 ? 0.527 -11.929 2.790 1.00 92.38 191 THR A N 1
ATOM 1458 C CA . THR A 1 191 ? -0.920 -11.677 2.876 1.00 92.38 191 THR A CA 1
ATOM 1459 C C . THR A 1 191 ? -1.769 -12.892 2.502 1.00 92.38 191 THR A C 1
ATOM 1461 O O . THR A 1 191 ? -2.985 -12.844 2.662 1.00 92.38 191 THR A O 1
ATOM 1464 N N . ASN A 1 192 ? -1.137 -13.965 2.005 1.00 92.81 192 ASN A N 1
ATOM 1465 C CA . ASN A 1 192 ? -1.781 -15.140 1.413 1.00 92.81 192 ASN A CA 1
ATOM 1466 C C . ASN A 1 192 ? -2.759 -14.800 0.268 1.00 92.81 192 ASN A C 1
ATOM 1468 O O . ASN A 1 192 ? -3.727 -15.516 0.022 1.00 92.81 192 ASN A O 1
ATOM 1472 N N . GLU A 1 193 ? -2.503 -13.707 -0.454 1.00 94.81 193 GLU A N 1
ATOM 1473 C CA . GLU A 1 193 ? -3.351 -13.249 -1.554 1.00 94.81 193 GLU A CA 1
ATOM 1474 C C . GLU A 1 193 ? -2.565 -13.250 -2.879 1.00 94.81 193 GLU A C 1
ATOM 1476 O O . GLU A 1 193 ? -1.731 -12.366 -3.115 1.00 94.81 193 GLU A O 1
ATOM 1481 N N . PRO A 1 194 ? -2.802 -14.221 -3.789 1.00 93.44 194 PRO A N 1
ATOM 1482 C CA . PRO A 1 194 ? -2.093 -14.324 -5.074 1.00 93.44 194 PRO A CA 1
ATOM 1483 C C . PRO A 1 194 ? -2.399 -13.159 -6.023 1.00 93.44 194 PRO A C 1
ATOM 1485 O O . PRO A 1 194 ? -1.609 -12.848 -6.917 1.00 93.44 194 PRO A O 1
ATOM 1488 N N . PHE A 1 195 ? -3.526 -12.475 -5.812 1.00 95.00 195 PHE A N 1
ATOM 1489 C CA . PHE A 1 195 ? -3.966 -11.361 -6.645 1.00 95.00 195 PHE A CA 1
ATOM 1490 C C . PHE A 1 195 ? -2.999 -10.176 -6.648 1.00 95.00 195 PHE A C 1
ATOM 1492 O O . PHE A 1 195 ? -2.915 -9.501 -7.669 1.00 95.00 195 PHE A O 1
ATOM 1499 N N . PHE A 1 196 ? -2.199 -9.974 -5.595 1.00 95.88 196 PHE A N 1
ATOM 1500 C CA . PHE A 1 196 ? -1.126 -8.973 -5.610 1.00 95.88 196 PHE A CA 1
ATOM 1501 C C . PHE A 1 196 ? -0.097 -9.238 -6.712 1.00 95.88 196 PHE A C 1
ATOM 1503 O O . PHE A 1 196 ? 0.284 -8.330 -7.450 1.00 95.88 196 PHE A O 1
ATOM 1510 N N . LEU A 1 197 ? 0.327 -10.494 -6.866 1.00 95.81 197 LEU A N 1
ATOM 1511 C CA . LEU A 1 197 ? 1.299 -10.866 -7.887 1.00 95.81 197 LEU A CA 1
ATOM 1512 C C . LEU A 1 197 ? 0.684 -10.807 -9.291 1.00 95.81 197 LEU A C 1
ATOM 1514 O O . LEU A 1 197 ? 1.322 -10.321 -10.224 1.00 95.81 197 LEU A O 1
ATOM 1518 N N . TYR A 1 198 ? -0.565 -11.259 -9.443 1.00 95.25 198 TYR A N 1
ATOM 1519 C CA . TYR A 1 198 ? -1.268 -11.194 -10.728 1.00 95.25 198 TYR A CA 1
ATOM 1520 C C . TYR A 1 198 ? -1.527 -9.755 -11.176 1.00 95.25 198 TYR A C 1
ATOM 1522 O O . TYR A 1 198 ? -1.326 -9.453 -12.351 1.00 95.25 198 TYR A O 1
ATOM 1530 N N . ALA A 1 199 ? -1.897 -8.863 -10.252 1.00 95.06 199 ALA A N 1
ATOM 1531 C CA . ALA A 1 199 ? -2.037 -7.437 -10.525 1.00 95.06 199 ALA A CA 1
ATOM 1532 C C . ALA A 1 199 ? -0.728 -6.851 -11.070 1.00 95.06 199 ALA A C 1
ATOM 1534 O O . ALA A 1 199 ? -0.733 -6.186 -12.102 1.00 95.06 199 ALA A O 1
ATOM 1535 N N . PHE A 1 200 ? 0.411 -7.172 -10.450 1.00 95.94 200 PHE A N 1
ATOM 1536 C CA . PHE A 1 200 ? 1.713 -6.702 -10.919 1.00 95.94 200 PHE A CA 1
ATOM 1537 C C . PHE A 1 200 ? 2.085 -7.225 -12.314 1.00 95.94 200 PHE A C 1
ATOM 1539 O O . PHE A 1 200 ? 2.527 -6.452 -13.164 1.00 95.94 200 PHE A O 1
ATOM 1546 N N . ILE A 1 201 ? 1.872 -8.518 -12.584 1.00 94.81 201 ILE A N 1
ATOM 1547 C CA . ILE A 1 201 ? 2.150 -9.111 -13.903 1.00 94.81 201 ILE A CA 1
ATOM 1548 C C . ILE A 1 201 ? 1.275 -8.456 -14.981 1.00 94.81 201 ILE A C 1
ATOM 1550 O O . ILE A 1 201 ? 1.784 -8.055 -16.029 1.00 94.81 201 ILE A O 1
ATOM 1554 N N . LEU A 1 202 ? -0.023 -8.288 -14.710 1.00 94.69 202 LEU A N 1
ATOM 1555 C CA . LEU A 1 202 ? -0.946 -7.600 -15.616 1.00 94.69 202 LEU A CA 1
ATOM 1556 C C . LEU A 1 202 ? -0.565 -6.136 -15.827 1.00 94.69 202 LEU A C 1
ATOM 1558 O O . LEU A 1 202 ? -0.684 -5.639 -16.943 1.00 94.69 202 LEU A O 1
ATOM 1562 N N . LEU A 1 203 ? -0.049 -5.459 -14.799 1.00 92.75 203 LEU A N 1
ATOM 1563 C CA . LEU A 1 203 ? 0.432 -4.085 -14.910 1.00 92.75 203 LEU A CA 1
ATOM 1564 C C . LEU A 1 203 ? 1.652 -3.984 -15.834 1.00 92.75 203 LEU A C 1
ATOM 1566 O O . LEU A 1 203 ? 1.722 -3.054 -16.637 1.00 92.75 203 LEU A O 1
ATOM 1570 N N . ILE A 1 204 ? 2.588 -4.938 -15.770 1.00 92.12 204 ILE A N 1
ATOM 1571 C CA . ILE A 1 204 ? 3.729 -5.001 -16.699 1.00 92.12 204 ILE A CA 1
ATOM 1572 C C . ILE A 1 204 ? 3.238 -5.235 -18.131 1.00 92.12 204 ILE A C 1
ATOM 1574 O O . ILE A 1 204 ? 3.600 -4.474 -19.028 1.00 92.12 204 ILE A O 1
ATOM 1578 N N . ILE A 1 205 ? 2.396 -6.254 -18.343 1.00 91.88 205 ILE A N 1
ATOM 1579 C CA . ILE A 1 205 ? 1.835 -6.575 -19.666 1.00 91.88 205 ILE A CA 1
ATOM 1580 C C . ILE A 1 205 ? 1.079 -5.368 -20.223 1.00 91.88 205 ILE A C 1
ATOM 1582 O O . ILE A 1 205 ? 1.267 -4.998 -21.383 1.00 91.88 205 ILE A O 1
ATOM 1586 N N . GLY A 1 206 ? 0.274 -4.716 -19.385 1.00 90.50 206 GLY A N 1
ATOM 1587 C CA . GLY A 1 206 ? -0.461 -3.514 -19.740 1.00 90.50 206 GLY A CA 1
ATOM 1588 C C . GLY A 1 206 ? 0.466 -2.399 -20.183 1.00 90.50 206 GLY A C 1
ATOM 1589 O O . GLY A 1 206 ? 0.324 -1.931 -21.304 1.00 90.50 206 GLY A O 1
ATOM 1590 N N . LYS A 1 207 ? 1.480 -2.049 -19.383 1.00 86.81 207 LYS A N 1
ATOM 1591 C CA . LYS A 1 207 ? 2.447 -0.998 -19.741 1.00 86.81 207 LYS A CA 1
ATOM 1592 C C . LYS A 1 207 ? 3.212 -1.285 -21.036 1.00 86.81 207 LYS A C 1
ATOM 1594 O O . LYS A 1 207 ? 3.444 -0.358 -21.805 1.00 86.81 207 LYS A O 1
ATOM 1599 N N . LEU A 1 208 ? 3.577 -2.542 -21.295 1.00 86.50 208 LEU A N 1
ATOM 1600 C CA . LEU A 1 208 ? 4.244 -2.938 -22.542 1.00 86.50 208 LEU A CA 1
ATOM 1601 C C . LEU A 1 208 ? 3.313 -2.839 -23.759 1.00 86.50 208 LEU A C 1
ATOM 1603 O O . LEU A 1 208 ? 3.741 -2.447 -24.842 1.00 86.50 208 LEU A O 1
ATOM 1607 N N . THR A 1 209 ? 2.031 -3.163 -23.582 1.00 87.31 209 THR A N 1
ATOM 1608 C CA . THR A 1 209 ? 1.023 -3.150 -24.654 1.00 87.31 209 THR A CA 1
ATOM 1609 C C . THR A 1 209 ? 0.295 -1.808 -24.794 1.00 87.31 209 THR A C 1
ATOM 1611 O O . THR A 1 209 ? -0.515 -1.644 -25.708 1.00 87.31 209 THR A O 1
ATOM 1614 N N . THR A 1 210 ? 0.592 -0.805 -23.956 1.00 81.56 210 THR A N 1
ATOM 1615 C CA . THR A 1 210 ? 0.007 0.544 -24.083 1.00 81.56 210 THR A CA 1
ATOM 1616 C C . THR A 1 210 ? 0.380 1.204 -25.412 1.00 81.56 210 THR A C 1
ATOM 1618 O O . THR A 1 210 ? -0.399 2.001 -25.926 1.00 81.56 210 THR A O 1
ATOM 1621 N N . LEU A 1 211 ? 1.512 0.821 -26.018 1.00 75.06 211 LEU A N 1
ATOM 1622 C CA . LEU A 1 211 ? 1.950 1.302 -27.337 1.00 75.06 211 LEU A CA 1
ATOM 1623 C C . LEU A 1 211 ? 0.919 1.059 -28.452 1.00 75.06 211 LEU A C 1
ATOM 1625 O O . LEU A 1 211 ? 0.861 1.827 -29.405 1.00 75.06 211 LEU A O 1
ATOM 1629 N N . ILE A 1 212 ? 0.096 0.014 -28.323 1.00 82.62 212 ILE A N 1
ATOM 1630 C CA . ILE A 1 212 ? -0.961 -0.346 -29.281 1.00 82.62 212 ILE A CA 1
ATOM 1631 C C . ILE A 1 212 ? -2.367 -0.046 -28.739 1.00 82.62 212 ILE A C 1
ATOM 1633 O O . ILE A 1 212 ? -3.343 -0.621 -29.210 1.00 82.62 212 ILE A O 1
ATOM 1637 N N . PHE A 1 213 ? -2.481 0.814 -27.717 1.00 77.75 213 PHE A N 1
ATOM 1638 C CA . PHE A 1 213 ? -3.719 1.209 -27.019 1.00 77.75 213 PHE A CA 1
ATOM 1639 C C . PHE A 1 213 ? -4.501 0.079 -26.312 1.00 77.75 213 PHE A C 1
ATOM 1641 O O . PHE A 1 213 ? -5.315 0.356 -25.435 1.00 77.75 213 PHE A O 1
ATOM 1648 N N . ILE A 1 214 ? -4.222 -1.196 -26.589 1.00 83.69 214 ILE A N 1
ATOM 1649 C CA . ILE A 1 214 ? -4.837 -2.345 -25.897 1.00 83.69 214 ILE A CA 1
ATOM 1650 C C . ILE A 1 214 ? -4.385 -2.417 -24.427 1.00 83.69 214 ILE A C 1
ATOM 1652 O O . ILE A 1 214 ? -5.143 -2.850 -23.556 1.00 83.69 214 ILE A O 1
ATOM 1656 N N . GLY A 1 215 ? -3.180 -1.925 -24.123 1.00 84.31 215 GLY A N 1
ATOM 1657 C CA . GLY A 1 215 ? -2.607 -1.958 -22.776 1.00 84.31 215 GLY A CA 1
ATOM 1658 C C . GLY A 1 215 ? -3.423 -1.258 -21.695 1.00 84.31 215 GLY A C 1
ATOM 1659 O O . GLY A 1 215 ? -3.358 -1.665 -20.536 1.00 84.31 215 GLY A O 1
ATOM 1660 N N . PHE A 1 216 ? -4.259 -0.276 -22.049 1.00 85.19 216 PHE A N 1
ATOM 1661 C CA . PHE A 1 216 ? -5.120 0.403 -21.077 1.00 85.19 216 PHE A CA 1
ATOM 1662 C C . PHE A 1 216 ? -6.096 -0.559 -20.384 1.00 85.19 216 PHE A C 1
ATOM 1664 O O . PHE A 1 216 ? -6.305 -0.440 -19.178 1.00 85.19 216 PHE A O 1
ATOM 1671 N N . ILE A 1 217 ? -6.625 -1.559 -21.101 1.00 89.44 217 ILE A N 1
ATOM 1672 C CA . ILE A 1 217 ? -7.533 -2.567 -20.527 1.00 89.44 217 ILE A CA 1
ATOM 1673 C C . ILE A 1 217 ? -6.800 -3.396 -19.466 1.00 89.44 217 ILE A C 1
ATOM 1675 O O . ILE A 1 217 ? -7.320 -3.608 -18.372 1.00 89.44 217 ILE A O 1
ATOM 1679 N N . PHE A 1 218 ? -5.569 -3.818 -19.759 1.00 91.69 218 PHE A N 1
ATOM 1680 C CA . PHE A 1 218 ? -4.744 -4.580 -18.823 1.00 91.69 218 PHE A CA 1
ATOM 1681 C C . PHE A 1 218 ? -4.331 -3.757 -17.599 1.00 91.69 218 PHE A C 1
ATOM 1683 O O . PHE A 1 218 ? -4.346 -4.281 -16.488 1.00 91.69 218 PHE A O 1
ATOM 1690 N N . VAL A 1 219 ? -4.019 -2.467 -17.772 1.00 89.25 219 VAL A N 1
ATOM 1691 C CA . VAL A 1 219 ? -3.719 -1.564 -16.647 1.00 89.25 219 VAL A CA 1
ATOM 1692 C C . VAL A 1 219 ? -4.941 -1.397 -15.740 1.00 89.25 219 VAL A C 1
ATOM 1694 O O . VAL A 1 219 ? -4.810 -1.492 -14.522 1.00 89.25 219 VAL A O 1
ATOM 1697 N N . ILE A 1 220 ? -6.134 -1.209 -16.309 1.00 90.38 220 ILE A N 1
ATOM 1698 C CA . ILE A 1 220 ? -7.377 -1.121 -15.528 1.00 90.38 220 ILE A CA 1
ATOM 1699 C C . ILE A 1 220 ? -7.639 -2.442 -14.791 1.00 90.38 220 ILE A C 1
ATOM 1701 O O . ILE A 1 220 ? -7.910 -2.430 -13.591 1.00 90.38 220 ILE A O 1
ATOM 1705 N N . ALA A 1 221 ? -7.502 -3.582 -15.474 1.00 92.94 221 ALA A N 1
ATOM 1706 C CA . ALA A 1 221 ? -7.660 -4.900 -14.863 1.00 92.94 221 ALA A CA 1
ATOM 1707 C C . ALA A 1 221 ? -6.662 -5.133 -13.714 1.00 92.94 221 ALA A C 1
ATOM 1709 O O . ALA A 1 221 ? -7.038 -5.678 -12.676 1.00 92.94 221 ALA A O 1
ATOM 1710 N N . ALA A 1 222 ? -5.415 -4.676 -13.865 1.00 93.88 222 ALA A N 1
ATOM 1711 C CA . ALA A 1 222 ? -4.402 -4.741 -12.818 1.00 93.88 222 ALA A CA 1
ATOM 1712 C C . ALA A 1 222 ? -4.806 -3.940 -11.573 1.00 93.88 222 ALA A C 1
ATOM 1714 O O . ALA A 1 222 ? -4.742 -4.471 -10.467 1.00 93.88 222 ALA A O 1
ATOM 1715 N N . ILE A 1 223 ? -5.287 -2.704 -11.749 1.00 91.19 223 ILE A N 1
ATOM 1716 C CA . ILE A 1 223 ? -5.756 -1.856 -10.640 1.00 91.19 223 ILE A CA 1
ATOM 1717 C C . ILE A 1 223 ? -6.940 -2.514 -9.921 1.00 91.19 223 ILE A C 1
ATOM 1719 O O . ILE A 1 223 ? -6.976 -2.556 -8.693 1.00 91.19 223 ILE A O 1
ATOM 1723 N N . ILE A 1 224 ? -7.897 -3.068 -10.674 1.00 93.75 224 ILE A N 1
ATOM 1724 C CA . ILE A 1 224 ? -9.050 -3.773 -10.101 1.00 93.75 224 ILE A CA 1
ATOM 1725 C C . ILE A 1 224 ? -8.585 -4.971 -9.267 1.00 93.75 224 ILE A C 1
ATOM 1727 O O . ILE A 1 224 ? -9.040 -5.140 -8.137 1.00 93.75 224 ILE A O 1
ATOM 1731 N N . LEU A 1 225 ? -7.659 -5.783 -9.783 1.00 95.25 225 LEU A N 1
ATOM 1732 C CA . LEU A 1 225 ? -7.117 -6.921 -9.039 1.00 95.25 225 LEU A CA 1
ATOM 1733 C C . LEU A 1 225 ? -6.355 -6.497 -7.787 1.00 95.25 225 LEU A C 1
ATOM 1735 O O . LEU A 1 225 ? -6.488 -7.159 -6.761 1.00 95.25 225 LEU A O 1
ATOM 1739 N N . GLU A 1 226 ? -5.600 -5.401 -7.841 1.00 94.44 226 GLU A N 1
ATOM 1740 C CA . GLU A 1 226 ? -4.900 -4.870 -6.672 1.00 94.44 226 GLU A CA 1
ATOM 1741 C C . GLU A 1 226 ? -5.891 -4.427 -5.585 1.00 94.44 226 GLU A C 1
ATOM 1743 O O . GLU A 1 226 ? -5.730 -4.784 -4.418 1.00 94.44 226 GLU A O 1
ATOM 1748 N N . ILE A 1 227 ? -6.973 -3.736 -5.962 1.00 93.62 227 ILE A N 1
ATOM 1749 C CA . ILE A 1 227 ? -8.052 -3.373 -5.031 1.00 93.62 227 ILE A CA 1
ATOM 1750 C C . ILE A 1 227 ? -8.695 -4.631 -4.440 1.00 93.62 227 ILE A C 1
ATOM 1752 O O . ILE A 1 227 ? -8.870 -4.716 -3.224 1.00 93.62 227 ILE A O 1
ATOM 1756 N N . ILE A 1 228 ? -9.016 -5.629 -5.271 1.00 93.94 228 ILE A N 1
ATOM 1757 C CA . ILE A 1 228 ? -9.595 -6.896 -4.805 1.00 93.94 228 ILE A CA 1
ATOM 1758 C C . ILE A 1 228 ? -8.637 -7.602 -3.835 1.00 93.94 228 ILE A C 1
ATOM 1760 O O . ILE A 1 228 ? -9.095 -8.120 -2.817 1.00 93.94 228 ILE A O 1
ATOM 1764 N N . ALA A 1 229 ? -7.329 -7.596 -4.101 1.00 95.00 229 ALA A N 1
ATOM 1765 C CA . ALA A 1 229 ? -6.323 -8.181 -3.217 1.00 95.00 229 ALA A CA 1
ATOM 1766 C C . ALA A 1 229 ? -6.332 -7.507 -1.835 1.00 95.00 229 ALA A C 1
ATOM 1768 O O . ALA A 1 229 ? -6.425 -8.189 -0.814 1.00 95.00 229 ALA A O 1
ATOM 1769 N N . TRP A 1 230 ? -6.354 -6.170 -1.787 1.00 95.50 230 TRP A N 1
ATOM 1770 C CA . TRP A 1 230 ? -6.476 -5.423 -0.530 1.00 95.50 230 TRP A CA 1
ATOM 1771 C C . TRP A 1 230 ? -7.808 -5.661 0.191 1.00 95.50 230 TRP A C 1
ATOM 1773 O O . TRP A 1 230 ? -7.844 -5.708 1.421 1.00 95.50 230 TRP A O 1
ATOM 1783 N N . VAL A 1 231 ? -8.904 -5.861 -0.544 1.00 92.75 231 VAL A N 1
ATOM 1784 C CA . VAL A 1 231 ? -10.207 -6.199 0.047 1.00 92.75 231 VAL A CA 1
ATOM 1785 C C . VAL A 1 231 ? -10.177 -7.596 0.673 1.00 92.75 231 VAL A C 1
ATOM 1787 O O . VAL A 1 231 ? -10.625 -7.756 1.814 1.00 92.75 231 VAL A O 1
ATOM 1790 N N . ARG A 1 232 ? -9.630 -8.593 -0.037 1.00 91.56 232 ARG A N 1
ATOM 1791 C CA . ARG A 1 232 ? -9.597 -10.003 0.393 1.00 91.56 232 ARG A CA 1
ATOM 1792 C C . ARG A 1 232 ? -8.536 -10.311 1.445 1.00 91.56 232 ARG A C 1
ATOM 1794 O O . ARG A 1 232 ? -8.761 -11.224 2.230 1.00 91.56 232 ARG A O 1
ATOM 1801 N N . PHE A 1 233 ? -7.484 -9.498 1.536 1.00 91.38 233 PHE A N 1
ATOM 1802 C CA . PHE A 1 233 ? -6.456 -9.564 2.573 1.00 91.38 233 PHE A CA 1
ATOM 1803 C C . PHE A 1 233 ? -7.072 -9.686 3.979 1.00 91.38 233 PHE A C 1
ATOM 1805 O O . PHE A 1 233 ? -7.751 -8.778 4.459 1.00 91.38 233 PHE A O 1
ATOM 1812 N N . LYS A 1 234 ? -6.865 -10.826 4.640 1.00 89.88 234 LYS A N 1
ATOM 1813 C CA . LYS A 1 234 ? -7.467 -11.143 5.951 1.00 89.88 234 LYS A CA 1
ATOM 1814 C C . LYS A 1 234 ? -6.477 -11.670 6.979 1.00 89.88 234 LYS A C 1
ATOM 1816 O O . LYS A 1 234 ? -6.827 -11.762 8.149 1.00 89.88 234 LYS A O 1
ATOM 1821 N N . GLU A 1 235 ? -5.266 -12.016 6.567 1.00 89.56 235 GLU A N 1
ATOM 1822 C CA . GLU A 1 235 ? -4.261 -12.604 7.444 1.00 89.56 235 GLU A CA 1
ATOM 1823 C C . GLU A 1 235 ? -2.865 -12.112 7.083 1.00 89.56 235 GLU A C 1
ATOM 1825 O O . GLU A 1 2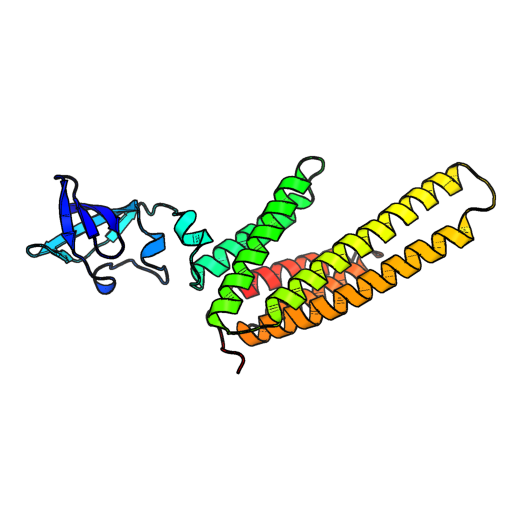35 ? -2.597 -11.763 5.935 1.00 89.56 235 GLU A O 1
ATOM 1830 N N . ILE A 1 236 ? -1.976 -12.084 8.075 1.00 90.88 236 ILE A N 1
ATOM 1831 C CA . ILE A 1 236 ? -0.559 -11.771 7.896 1.00 90.88 236 ILE A CA 1
ATOM 1832 C C . ILE A 1 236 ? 0.233 -12.972 8.398 1.00 90.88 236 ILE A C 1
ATOM 1834 O O . ILE A 1 236 ? 0.247 -13.259 9.595 1.00 90.88 236 ILE A O 1
ATOM 1838 N N . ARG A 1 237 ? 0.888 -13.674 7.478 1.00 90.25 237 ARG A N 1
ATOM 1839 C CA . ARG A 1 237 ? 1.771 -14.796 7.783 1.00 90.25 237 ARG A CA 1
ATOM 1840 C C . ARG A 1 237 ? 3.138 -14.287 8.210 1.00 90.25 237 ARG A C 1
ATOM 1842 O O . ARG A 1 237 ? 3.671 -13.336 7.636 1.00 90.25 237 ARG A O 1
ATOM 1849 N N . GLN A 1 238 ? 3.705 -14.949 9.210 1.00 84.06 238 GLN A N 1
ATOM 1850 C CA . GLN A 1 238 ? 5.082 -14.714 9.619 1.00 84.06 238 GLN A CA 1
ATOM 1851 C C . GLN A 1 238 ? 6.019 -15.399 8.627 1.00 84.06 238 GLN A C 1
ATOM 1853 O O . GLN A 1 238 ? 5.823 -16.565 8.281 1.00 84.06 238 GLN A O 1
ATOM 1858 N N . VAL A 1 239 ? 7.016 -14.660 8.154 1.00 74.69 239 VAL A N 1
ATOM 1859 C CA . VAL A 1 239 ? 8.080 -15.203 7.311 1.00 74.69 239 VAL A CA 1
ATOM 1860 C C . VAL A 1 239 ? 9.200 -15.605 8.264 1.00 74.69 239 VAL A C 1
ATOM 1862 O O . VAL A 1 239 ? 9.935 -14.740 8.737 1.00 74.69 239 VAL A O 1
ATOM 1865 N N . ALA A 1 240 ? 9.233 -16.886 8.636 1.00 51.19 240 ALA A N 1
ATOM 1866 C CA . ALA A 1 240 ? 10.321 -17.465 9.426 1.00 51.19 240 ALA A CA 1
ATOM 1867 C C . ALA A 1 240 ? 11.630 -17.487 8.624 1.00 51.19 240 ALA A C 1
ATOM 1869 O O . ALA A 1 240 ? 11.563 -17.777 7.405 1.00 51.19 240 ALA A O 1
#

pLDDT: mean 88.26, std 9.7, range [51.19, 97.19]

Secondary structure (DSSP, 8-state):
-EEEEEETTEEEETTS-EEE--GGGBTT--S--GGGGTT-EEEEEEETTEEEEEEEEE----HHHHHH--SHHHHHHHHHHHHHHHHHTTSTTTHHHHHHHHHHHHHHHHHHHHHHH--SSHHHHHHHHHHHHHHHHHHHHHHHHHHHHHHTT-SSS-HHHHHHHHHHHHHHHHHHHHHHHHHHHHHHHHHT-THHHHHHHHHHHHHHHGGGSTHHHHHHHHHHHHHHHHHH--------

Sequence (240 aa):
MKGKIIDTALIIANDDKRYSFDKTDIVNLSDKSIDMIIGSEVDFEIEGDKAKSIYITKAKFNVDAVLKGSDINSIKIKAYTSLICGALGLMPFVGFVFSIISFVAMILAILAINKNSQSKTLLRNYVIYFILIFFGGLIISTFSAVSVGLVALSNDAGFLGLGFGVIFGFIVVVAGLIFGYLYYKELSSITNEPFFLYAFILLIIGKLTTLIFIGFIFVIAAIILEIIAWVRFKEIRQVA

Radius of gyration: 24.11 Å; chains: 1; bounding box: 51×40×78 Å